Protein AF-A0A7Y4SJY7-F1 (afdb_monomer_lite)

pLDDT: mean 81.69, std 17.1, range [37.16, 98.19]

Secondary structure (DSSP, 8-state):
---PPPPPPP---HHHHHHHHHHHHHHTTS-------S------SSEEEEEETT-EEEEEEES-TT-SEEEEEETTEEEEEEEE--TTS--EEEEEEE--TTSPSEEEEEEEEEEETTEEEEEEEEEEEEPP---EEEE---GGGSPPPHHHHHHHHHHHHHHHHHHH---SS----SPPPPSS-S-----TT-EEEETTEE------

Structure (mmCIF, N/CA/C/O backbone):
data_AF-A0A7Y4SJY7-F1
#
_entry.id   AF-A0A7Y4SJY7-F1
#
loop_
_atom_site.group_PDB
_atom_site.id
_atom_site.type_symbol
_atom_site.label_atom_id
_atom_site.label_alt_id
_atom_site.label_comp_id
_atom_site.label_asym_id
_atom_site.label_entity_id
_atom_site.label_seq_id
_atom_site.pdbx_PDB_ins_code
_atom_site.Cartn_x
_atom_site.Cartn_y
_atom_site.Cartn_z
_atom_site.occupancy
_atom_site.B_iso_or_equiv
_atom_site.auth_seq_id
_atom_site.auth_comp_id
_atom_site.auth_asym_id
_atom_site.auth_atom_id
_atom_site.pdbx_PDB_model_num
ATOM 1 N N . MET A 1 1 ? 14.532 -76.323 34.733 1.00 38.34 1 MET A N 1
ATOM 2 C CA . MET A 1 1 ? 15.186 -76.390 33.407 1.00 38.34 1 MET A CA 1
ATOM 3 C C . MET A 1 1 ? 14.308 -75.651 32.409 1.00 38.34 1 MET A C 1
ATOM 5 O O . MET A 1 1 ? 13.164 -76.042 32.236 1.00 38.34 1 MET A O 1
ATOM 9 N N . MET A 1 2 ? 14.803 -74.539 31.858 1.00 37.16 2 MET A N 1
ATOM 10 C CA . MET A 1 2 ? 14.097 -73.656 30.916 1.00 37.16 2 MET A CA 1
ATOM 11 C C . MET A 1 2 ? 13.904 -74.330 29.551 1.00 37.16 2 MET A C 1
ATOM 13 O O . MET A 1 2 ? 14.863 -74.850 28.985 1.00 37.16 2 MET A O 1
ATOM 17 N N . THR A 1 3 ? 12.691 -74.273 29.000 1.00 40.38 3 THR A N 1
ATOM 18 C CA . THR A 1 3 ? 12.395 -74.686 27.620 1.00 40.38 3 THR A CA 1
ATOM 19 C C . THR A 1 3 ? 12.332 -73.436 26.741 1.00 40.38 3 THR A C 1
ATOM 21 O O . THR A 1 3 ? 11.484 -72.571 26.942 1.00 40.38 3 THR A O 1
ATOM 24 N N . ALA A 1 4 ? 13.265 -73.315 25.797 1.00 44.91 4 ALA A N 1
ATOM 25 C CA . ALA A 1 4 ? 13.355 -72.192 24.868 1.00 44.91 4 ALA A CA 1
ATOM 26 C C . ALA A 1 4 ? 12.301 -72.305 23.750 1.00 44.91 4 ALA A C 1
ATOM 28 O O . ALA A 1 4 ? 12.239 -73.313 23.045 1.00 44.91 4 ALA A O 1
ATOM 29 N N . LEU A 1 5 ? 11.497 -71.254 23.563 1.00 48.44 5 LEU A N 1
ATOM 30 C CA . LEU A 1 5 ? 10.581 -71.107 22.429 1.00 48.44 5 LEU A CA 1
ATOM 31 C C . LEU A 1 5 ? 11.369 -70.676 21.181 1.00 48.44 5 LEU A C 1
ATOM 33 O O . LEU A 1 5 ? 11.979 -69.609 21.154 1.00 48.44 5 LEU A O 1
ATOM 37 N N . LYS A 1 6 ? 11.352 -71.511 20.136 1.00 48.44 6 LYS A N 1
ATOM 38 C CA . LYS A 1 6 ? 11.867 -71.172 18.800 1.00 48.44 6 LYS A CA 1
ATOM 39 C C . LYS A 1 6 ? 10.925 -70.171 18.125 1.00 48.44 6 LYS A C 1
ATOM 41 O O . LYS A 1 6 ? 9.748 -70.468 17.946 1.00 48.44 6 LYS A O 1
ATOM 46 N N . GLN A 1 7 ? 11.450 -69.025 17.696 1.00 46.91 7 GLN A N 1
ATOM 47 C CA . GLN A 1 7 ? 10.749 -68.110 16.793 1.00 46.91 7 GLN A CA 1
ATOM 48 C C . GLN A 1 7 ? 10.957 -68.555 15.338 1.00 46.91 7 GLN A C 1
ATOM 50 O O . GLN A 1 7 ? 12.087 -68.663 14.865 1.00 46.91 7 GLN A O 1
ATOM 55 N N . THR A 1 8 ? 9.866 -68.823 14.624 1.00 46.28 8 THR A N 1
ATOM 56 C CA . THR A 1 8 ? 9.861 -69.056 13.171 1.00 46.28 8 THR A CA 1
ATOM 57 C C . THR A 1 8 ? 9.783 -67.724 12.420 1.00 46.28 8 THR A C 1
ATOM 59 O O . THR A 1 8 ? 8.906 -66.918 12.731 1.00 46.28 8 THR A O 1
ATOM 62 N N . PRO A 1 9 ? 10.635 -67.474 11.409 1.00 47.69 9 PRO A N 1
ATOM 63 C CA . PRO A 1 9 ? 10.570 -66.242 10.633 1.00 47.69 9 PRO A CA 1
ATOM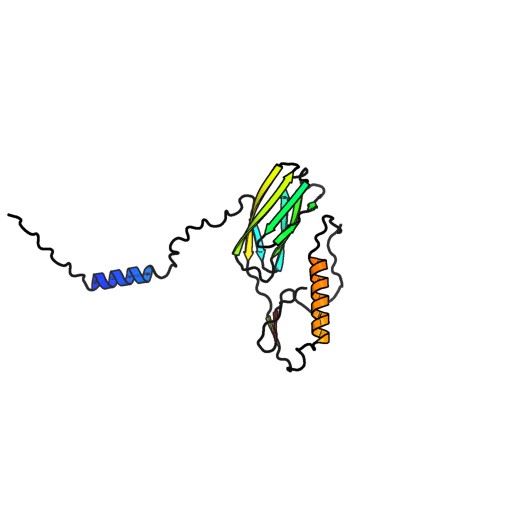 64 C C . PRO A 1 9 ? 9.382 -66.277 9.662 1.00 47.69 9 PRO A C 1
ATOM 66 O O . PRO A 1 9 ? 9.237 -67.206 8.863 1.00 47.69 9 PRO A O 1
ATOM 69 N N . VAL A 1 10 ? 8.539 -65.246 9.718 1.00 56.72 10 VAL A N 1
ATOM 70 C CA . VAL A 1 10 ? 7.403 -65.049 8.808 1.00 56.72 10 VAL A CA 1
ATOM 71 C C . VAL A 1 10 ? 7.932 -64.730 7.405 1.00 56.72 10 VAL A C 1
ATOM 73 O O . VAL A 1 10 ? 8.616 -63.727 7.199 1.00 56.72 10 VAL A O 1
ATOM 76 N N . LYS A 1 11 ? 7.636 -65.586 6.419 1.00 57.31 11 LYS A N 1
ATOM 77 C CA . LYS A 1 11 ? 7.947 -65.331 5.003 1.00 57.31 11 LYS A CA 1
ATOM 78 C C . LYS A 1 11 ? 6.831 -64.494 4.375 1.00 57.31 11 LYS A C 1
ATOM 80 O O . LYS A 1 11 ? 5.747 -65.003 4.125 1.00 57.31 11 LYS A O 1
ATOM 85 N N . ILE A 1 12 ? 7.132 -63.227 4.104 1.00 59.38 12 ILE A N 1
ATOM 86 C CA . ILE A 1 12 ? 6.241 -62.271 3.428 1.00 59.38 12 ILE A CA 1
ATOM 87 C C . ILE A 1 12 ? 6.099 -62.657 1.944 1.00 59.38 12 ILE A C 1
ATOM 89 O O . ILE A 1 12 ? 7.107 -62.821 1.247 1.00 59.38 12 ILE A O 1
ATOM 93 N N . SER A 1 13 ? 4.861 -62.800 1.462 1.00 74.00 13 SER A N 1
ATOM 94 C CA . SER A 1 13 ? 4.536 -63.194 0.083 1.00 74.00 13 SER A CA 1
ATOM 95 C C . SER A 1 13 ? 4.863 -62.088 -0.933 1.00 74.00 13 SER A C 1
ATOM 97 O O . SER A 1 13 ? 4.931 -60.905 -0.601 1.00 74.00 13 SER A O 1
ATOM 99 N N . ARG A 1 14 ? 5.037 -62.443 -2.216 1.00 63.12 14 ARG A N 1
ATOM 100 C CA . ARG A 1 14 ? 5.168 -61.449 -3.305 1.00 63.12 14 ARG A CA 1
ATOM 101 C C . ARG A 1 14 ? 3.927 -60.555 -3.424 1.00 63.12 14 ARG A C 1
ATOM 103 O O . ARG A 1 14 ? 4.076 -59.384 -3.758 1.00 63.12 14 ARG A O 1
ATOM 110 N N . LEU A 1 15 ? 2.743 -61.089 -3.112 1.00 65.94 15 LEU A N 1
ATOM 111 C CA . LEU A 1 15 ? 1.492 -60.323 -3.063 1.00 65.94 15 LEU A CA 1
ATOM 112 C C . LEU A 1 15 ? 1.507 -59.303 -1.917 1.00 65.94 15 LEU A C 1
ATOM 114 O O . LEU A 1 15 ? 1.170 -58.146 -2.144 1.00 65.94 15 LEU A O 1
ATOM 118 N N . ASP A 1 16 ? 2.014 -59.684 -0.743 1.00 62.41 16 ASP A N 1
ATOM 119 C CA . ASP A 1 16 ? 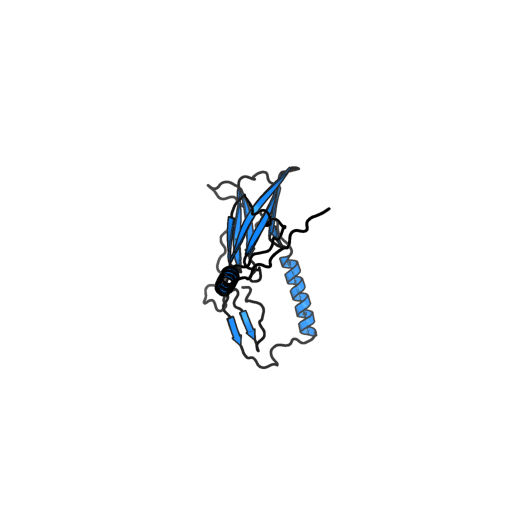2.165 -58.770 0.398 1.00 62.41 16 ASP A CA 1
ATOM 120 C C . ASP A 1 16 ? 3.163 -57.649 0.084 1.00 62.41 16 ASP A C 1
ATOM 122 O O . ASP A 1 16 ? 2.928 -56.489 0.408 1.00 62.41 16 ASP A O 1
ATOM 126 N N . ARG A 1 17 ? 4.259 -57.964 -0.623 1.00 61.62 17 ARG A N 1
ATOM 127 C CA . ARG A 1 17 ? 5.226 -56.951 -1.081 1.00 61.62 17 ARG A CA 1
ATOM 128 C C . ARG A 1 17 ? 4.612 -55.982 -2.091 1.00 61.62 17 ARG A C 1
ATOM 130 O O . ARG A 1 17 ? 4.874 -54.784 -1.997 1.00 61.62 17 ARG A O 1
ATOM 137 N N . MET A 1 18 ? 3.796 -56.462 -3.033 1.00 62.81 18 MET A N 1
ATOM 138 C CA . MET A 1 18 ? 3.076 -55.583 -3.963 1.00 62.81 18 MET A CA 1
ATOM 139 C C . MET A 1 18 ? 2.054 -54.701 -3.241 1.00 62.81 18 MET A C 1
ATOM 141 O O . MET A 1 18 ? 1.993 -53.509 -3.531 1.00 62.81 18 MET A O 1
ATOM 145 N N . LEU A 1 19 ? 1.311 -55.247 -2.275 1.00 60.97 19 LEU A N 1
ATOM 146 C CA . LEU A 1 19 ? 0.321 -54.489 -1.510 1.00 60.97 19 LEU A CA 1
ATOM 147 C C . LEU A 1 19 ? 0.984 -53.390 -0.663 1.00 60.97 19 LEU A C 1
ATOM 149 O O . LEU A 1 19 ? 0.540 -52.247 -0.684 1.00 60.97 19 LEU A O 1
ATOM 153 N N . ILE A 1 20 ? 2.097 -53.703 0.009 1.00 62.50 20 ILE A N 1
ATOM 154 C CA . ILE A 1 20 ? 2.872 -52.726 0.791 1.00 62.50 20 ILE A CA 1
ATOM 155 C C . ILE A 1 20 ? 3.426 -51.621 -0.118 1.00 62.50 20 ILE A C 1
ATOM 157 O O . ILE A 1 20 ? 3.352 -50.444 0.224 1.00 62.50 20 ILE A O 1
ATOM 161 N N . THR A 1 21 ? 3.929 -51.976 -1.304 1.00 60.00 21 THR A N 1
ATOM 162 C CA . THR A 1 21 ? 4.494 -50.993 -2.244 1.00 60.00 21 THR A CA 1
ATOM 163 C C . THR A 1 21 ? 3.402 -50.087 -2.830 1.00 60.00 21 THR A C 1
ATOM 165 O O . THR A 1 21 ? 3.621 -48.888 -2.983 1.00 60.00 21 THR A O 1
ATOM 168 N N . ALA A 1 22 ? 2.204 -50.623 -3.089 1.00 56.91 22 ALA A N 1
ATOM 169 C CA . ALA A 1 22 ? 1.050 -49.842 -3.531 1.00 56.91 22 ALA A CA 1
ATOM 170 C C . ALA A 1 22 ? 0.547 -48.874 -2.444 1.00 56.91 22 ALA A C 1
ATOM 172 O O . ALA A 1 22 ? 0.241 -47.729 -2.759 1.00 56.91 22 ALA A O 1
ATOM 173 N N . VAL A 1 23 ? 0.522 -49.286 -1.170 1.00 57.94 23 VAL A N 1
ATOM 174 C CA . VAL A 1 23 ? 0.126 -48.415 -0.045 1.00 57.94 23 VAL A CA 1
ATOM 175 C C . VAL A 1 23 ? 1.136 -47.282 0.172 1.00 57.94 23 VAL A C 1
ATOM 177 O O . VAL A 1 23 ? 0.734 -46.135 0.358 1.00 57.94 23 VAL A O 1
ATOM 180 N N . VAL A 1 24 ? 2.440 -47.565 0.072 1.00 58.03 24 VAL A N 1
ATOM 181 C CA . VAL A 1 24 ? 3.488 -46.536 0.201 1.00 58.03 24 VAL A CA 1
ATOM 182 C C . VAL A 1 24 ? 3.411 -45.518 -0.944 1.00 58.03 24 VAL A C 1
ATOM 184 O O . VAL A 1 24 ? 3.453 -44.318 -0.680 1.00 58.03 24 VAL A O 1
ATOM 187 N N . LEU A 1 25 ? 3.198 -45.964 -2.189 1.00 53.31 25 LEU A N 1
ATOM 188 C CA . LEU A 1 25 ? 3.044 -45.069 -3.347 1.00 53.31 25 LEU A CA 1
ATOM 189 C C . LEU A 1 25 ? 1.731 -44.266 -3.334 1.00 53.31 25 LEU A C 1
ATOM 191 O O . LEU A 1 25 ? 1.712 -43.139 -3.823 1.00 53.31 25 LEU A O 1
ATOM 195 N N . LEU A 1 26 ? 0.645 -44.793 -2.754 1.00 46.59 26 LEU A N 1
ATOM 196 C CA . LEU A 1 26 ? -0.605 -44.033 -2.601 1.00 46.59 26 LEU A CA 1
ATOM 197 C C . LEU A 1 26 ? -0.507 -42.970 -1.494 1.00 46.59 26 LEU A C 1
ATOM 199 O O . LEU A 1 26 ? -1.140 -41.922 -1.590 1.00 46.59 26 LEU A O 1
ATOM 203 N N . SER A 1 27 ? 0.306 -43.214 -0.460 1.00 44.66 27 SER A N 1
ATOM 204 C CA . SER A 1 27 ? 0.542 -42.258 0.633 1.00 44.66 27 SER A CA 1
ATOM 205 C C . SER A 1 27 ? 1.558 -41.155 0.302 1.00 44.66 27 SER A C 1
ATOM 207 O O . SER A 1 27 ? 1.605 -40.150 1.004 1.00 44.66 27 SER A O 1
ATOM 209 N N . SER A 1 28 ? 2.342 -41.292 -0.776 1.00 45.00 28 SER A N 1
ATOM 210 C CA . SER A 1 28 ? 3.398 -40.333 -1.144 1.00 45.00 28 SER A CA 1
ATOM 211 C C . SER A 1 28 ? 2.927 -39.163 -2.018 1.00 45.00 28 SER A C 1
ATOM 213 O O . SER A 1 28 ? 3.759 -38.411 -2.520 1.00 45.00 28 SER A O 1
ATOM 215 N N . VAL A 1 29 ? 1.615 -39.013 -2.236 1.00 52.66 29 VAL A N 1
ATOM 216 C CA . VAL A 1 29 ? 1.028 -37.910 -3.030 1.00 52.66 29 VAL A CA 1
ATOM 217 C C . VAL A 1 29 ? 0.490 -36.775 -2.149 1.00 52.66 29 VAL A C 1
ATOM 219 O O . VAL A 1 29 ? 0.032 -35.757 -2.659 1.00 52.66 29 VAL A O 1
ATOM 222 N N . PHE A 1 30 ? 0.592 -36.907 -0.825 1.00 45.81 30 PHE A N 1
ATOM 223 C CA . PHE A 1 30 ? 0.327 -35.820 0.109 1.00 45.81 30 PHE A CA 1
ATOM 224 C C . PHE A 1 30 ? 1.622 -35.469 0.841 1.00 45.81 30 PHE A C 1
ATOM 226 O O . PHE A 1 30 ? 2.243 -36.367 1.414 1.00 45.81 30 PHE A O 1
ATOM 233 N N . PRO A 1 31 ? 2.054 -34.197 0.859 1.00 47.69 31 PRO A N 1
ATOM 234 C CA . PRO A 1 31 ? 3.054 -33.777 1.820 1.00 47.69 31 PRO A CA 1
ATOM 235 C C . PRO A 1 31 ? 2.441 -33.962 3.210 1.00 47.69 31 PRO A C 1
ATOM 237 O O . PRO A 1 31 ? 1.583 -33.196 3.640 1.00 47.69 31 PRO A O 1
ATOM 240 N N . VAL A 1 32 ? 2.844 -35.024 3.902 1.00 46.31 32 VAL A N 1
ATOM 241 C CA . VAL A 1 32 ? 2.656 -35.112 5.346 1.00 46.31 32 VAL A CA 1
ATOM 242 C C . VAL A 1 32 ? 3.641 -34.109 5.926 1.00 46.31 32 VAL A C 1
ATOM 244 O O . VAL A 1 32 ? 4.828 -34.400 6.064 1.00 46.31 32 VAL A O 1
ATOM 247 N N . GLU A 1 33 ? 3.166 -32.894 6.193 1.00 49.91 33 GLU A N 1
ATOM 248 C CA . GLU A 1 33 ? 3.895 -31.953 7.031 1.00 49.91 33 GLU A CA 1
ATOM 249 C C . GLU A 1 33 ? 4.065 -32.605 8.406 1.00 49.91 33 GLU A C 1
ATOM 251 O O . GLU A 1 33 ? 3.136 -32.712 9.206 1.00 49.91 33 GLU A O 1
ATOM 256 N N . LEU A 1 34 ? 5.269 -33.117 8.649 1.00 46.06 34 LEU A N 1
ATOM 257 C CA . LEU A 1 34 ? 5.707 -33.605 9.946 1.00 46.06 34 LEU A CA 1
ATOM 258 C C . LEU A 1 34 ? 5.756 -32.403 10.896 1.00 46.06 34 LEU A C 1
ATOM 260 O O . LEU A 1 34 ? 6.749 -31.688 10.942 1.00 46.06 34 LEU A O 1
ATOM 264 N N . PHE A 1 35 ? 4.640 -32.166 11.587 1.00 42.50 35 PHE A N 1
ATOM 265 C CA . PHE A 1 35 ? 4.467 -31.317 12.769 1.00 42.50 35 PHE A CA 1
ATOM 266 C C . PHE A 1 35 ? 5.443 -30.137 12.888 1.00 42.50 35 PHE A C 1
ATOM 268 O O . PHE A 1 35 ? 6.422 -30.183 13.635 1.00 42.50 35 PHE A O 1
ATOM 275 N N . SER A 1 36 ? 5.110 -29.020 12.244 1.00 48.47 36 SER A N 1
ATOM 276 C CA . SER A 1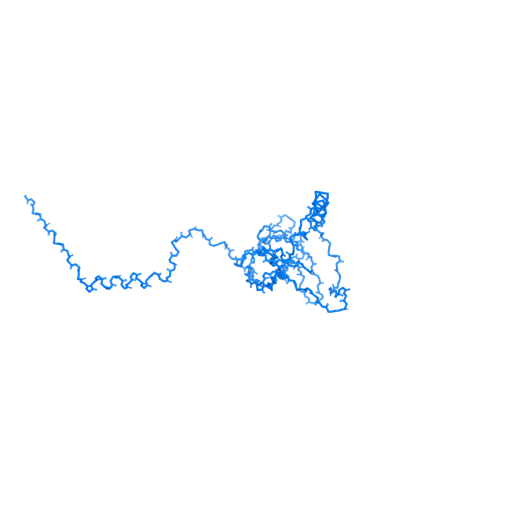 36 ? 5.551 -27.723 12.755 1.00 48.47 36 SER A CA 1
ATOM 277 C C . SER A 1 36 ? 4.735 -27.417 14.013 1.00 48.47 36 SER A C 1
ATOM 279 O O . SER A 1 36 ? 3.595 -26.980 13.930 1.00 48.47 36 SER A O 1
ATOM 281 N N . ASN A 1 37 ? 5.305 -27.662 15.196 1.00 49.16 37 ASN A N 1
ATOM 282 C CA . ASN A 1 37 ? 4.719 -27.301 16.500 1.00 49.16 37 ASN A CA 1
ATOM 283 C C . ASN A 1 37 ? 4.728 -25.782 16.770 1.00 49.16 37 ASN A C 1
ATOM 285 O O . ASN A 1 37 ? 4.667 -25.344 17.918 1.00 49.16 37 ASN A O 1
ATOM 289 N N . THR A 1 38 ? 4.804 -24.962 15.726 1.00 44.34 38 THR A N 1
ATOM 290 C CA . THR A 1 38 ? 4.478 -23.546 15.817 1.00 44.34 38 THR A CA 1
ATOM 291 C C . THR A 1 38 ? 2.985 -23.444 15.529 1.00 44.34 38 THR A C 1
ATOM 293 O O . THR A 1 38 ? 2.585 -23.739 14.402 1.00 44.34 38 THR A O 1
ATOM 296 N N . PRO A 1 39 ? 2.140 -23.074 16.511 1.00 45.81 39 PRO A N 1
ATOM 297 C CA . PRO A 1 39 ? 0.763 -22.722 16.207 1.00 45.81 39 PRO A CA 1
ATOM 298 C C . PRO A 1 39 ? 0.795 -21.701 15.065 1.00 45.81 39 PRO A C 1
ATOM 300 O O . PRO A 1 39 ? 1.605 -20.768 15.148 1.00 45.81 39 PRO A O 1
ATOM 303 N N . PRO A 1 40 ? -0.015 -21.852 14.000 1.00 52.75 40 PRO A N 1
ATOM 304 C CA . PRO A 1 40 ? -0.169 -20.767 13.043 1.00 52.75 40 PRO A CA 1
ATOM 305 C C . PRO A 1 40 ? -0.469 -19.497 13.840 1.00 52.75 40 PRO A C 1
ATOM 307 O O . PRO A 1 40 ? -1.204 -19.564 14.833 1.00 52.75 40 PRO A O 1
ATOM 310 N N . ALA A 1 41 ? 0.161 -18.377 13.463 1.00 53.00 41 ALA A N 1
ATOM 311 C CA . ALA A 1 41 ? -0.076 -17.098 14.125 1.00 53.00 41 ALA A CA 1
ATOM 312 C C . ALA A 1 41 ? -1.591 -16.925 14.310 1.00 53.00 41 ALA A C 1
ATOM 314 O O . ALA A 1 41 ? -2.328 -17.266 13.375 1.00 53.00 41 ALA A O 1
ATOM 315 N N . PRO A 1 42 ? -2.066 -16.516 15.502 1.00 52.47 42 PRO A N 1
ATOM 316 C CA . PRO A 1 42 ? -3.492 -16.429 15.770 1.00 52.47 42 PRO A CA 1
ATOM 317 C C . PRO A 1 42 ? -4.146 -15.619 14.652 1.00 52.47 42 PRO A C 1
ATOM 319 O O . PRO A 1 42 ? -3.887 -14.431 14.489 1.00 52.47 42 PRO A O 1
ATOM 322 N N . MET A 1 43 ? -4.937 -16.304 13.828 1.00 58.88 43 MET A N 1
ATOM 323 C CA . MET A 1 43 ? -5.682 -15.670 12.753 1.00 58.88 43 MET A CA 1
ATOM 324 C C . MET A 1 43 ? -6.672 -14.710 13.406 1.00 58.88 43 MET A C 1
ATOM 326 O O . MET A 1 43 ? -7.425 -15.110 14.292 1.00 58.88 43 MET A O 1
ATOM 330 N N . GLY A 1 44 ? -6.646 -13.446 12.994 1.00 61.91 44 GLY A N 1
ATOM 331 C CA . GLY A 1 44 ? -7.417 -12.384 13.621 1.00 61.91 44 GLY A CA 1
ATOM 332 C C . GLY A 1 44 ? -8.913 -12.683 13.689 1.00 61.91 44 GLY A C 1
ATOM 333 O O . GLY A 1 44 ? -9.513 -13.149 12.720 1.00 61.91 44 GLY A O 1
ATOM 334 N N . PHE A 1 45 ? -9.526 -12.430 14.842 1.00 73.50 45 PHE A N 1
ATOM 335 C CA . PHE A 1 45 ? -10.934 -12.754 15.095 1.00 73.50 45 PHE A CA 1
ATOM 336 C C . PHE A 1 45 ? -11.877 -11.572 14.829 1.00 73.50 45 PHE A C 1
ATOM 338 O O . PHE A 1 45 ? -13.089 -11.766 14.747 1.00 73.50 45 PHE A O 1
ATOM 345 N N . ASP A 1 46 ? -11.340 -10.360 14.656 1.00 87.38 46 ASP A N 1
ATOM 346 C CA . ASP A 1 46 ? -12.128 -9.127 14.528 1.00 87.38 46 ASP A CA 1
ATOM 347 C C . ASP A 1 46 ? -12.595 -8.848 13.092 1.00 87.38 46 ASP A C 1
ATOM 349 O O . ASP A 1 46 ? -13.438 -7.979 12.853 1.00 87.38 46 ASP A O 1
ATOM 353 N N . GLY A 1 47 ? -12.067 -9.587 12.114 1.00 87.31 47 GLY A N 1
ATOM 354 C CA . GLY A 1 47 ? -12.526 -9.524 10.733 1.00 87.31 47 GLY A CA 1
ATOM 355 C C . GLY A 1 47 ? -11.526 -10.066 9.722 1.00 87.31 47 GLY A C 1
ATOM 356 O O . GLY A 1 47 ? -10.410 -10.473 10.052 1.00 87.31 47 GLY A O 1
ATOM 357 N N . GLN A 1 48 ? -11.943 -10.046 8.460 1.00 94.00 48 GLN A N 1
ATOM 358 C CA . GLN A 1 48 ? -11.141 -10.498 7.335 1.00 94.00 48 GLN A CA 1
ATOM 359 C C . GLN A 1 48 ? -11.191 -9.481 6.198 1.00 94.00 48 GLN A C 1
ATOM 361 O O . GLN A 1 48 ? -12.251 -8.964 5.849 1.00 94.00 48 GLN A O 1
ATOM 366 N N . TYR A 1 49 ? -10.032 -9.250 5.599 1.00 96.00 49 TYR A N 1
ATOM 367 C CA . TYR A 1 49 ? -9.845 -8.487 4.381 1.00 96.00 49 TYR A CA 1
ATOM 368 C C . TYR A 1 49 ? -9.110 -9.346 3.356 1.00 96.00 49 TYR A C 1
ATOM 370 O O . TYR A 1 49 ? -8.366 -10.267 3.696 1.00 96.00 49 TYR A O 1
ATOM 378 N N . SER A 1 50 ? -9.300 -9.032 2.083 1.00 96.69 50 SER A N 1
ATOM 379 C CA . SER A 1 50 ? -8.568 -9.665 0.993 1.00 96.69 50 SER A CA 1
ATOM 380 C C . SER A 1 50 ? -8.238 -8.629 -0.059 1.00 96.69 50 SER A C 1
ATOM 382 O O . SER A 1 50 ? -9.104 -7.839 -0.435 1.00 96.69 50 SER A O 1
ATOM 384 N N . GLY A 1 51 ? -7.016 -8.669 -0.565 1.00 96.81 51 GLY A N 1
ATOM 385 C CA . GLY A 1 51 ? -6.569 -7.811 -1.648 1.00 96.81 51 GLY A CA 1
ATOM 386 C C . GLY A 1 51 ? -5.477 -8.492 -2.441 1.00 96.81 51 GLY A C 1
ATOM 387 O O . GLY A 1 51 ? -4.907 -9.496 -2.016 1.00 96.81 51 GLY A O 1
ATOM 388 N N . LYS A 1 52 ? -5.190 -7.950 -3.613 1.00 97.69 52 LYS A N 1
ATOM 389 C CA . LYS A 1 52 ? -4.069 -8.408 -4.422 1.00 97.69 52 LYS A CA 1
ATOM 390 C C . LYS A 1 52 ? -2.846 -7.525 -4.217 1.00 97.69 52 LYS A C 1
ATOM 392 O O . LYS A 1 52 ? -2.976 -6.363 -3.835 1.00 97.69 52 LYS A O 1
ATOM 397 N N . GLN A 1 53 ? -1.675 -8.067 -4.531 1.00 97.69 53 GLN A N 1
ATOM 398 C CA . GLN A 1 53 ? -0.438 -7.299 -4.684 1.00 97.69 53 GLN A CA 1
ATOM 399 C C . GLN A 1 53 ? -0.679 -5.995 -5.463 1.00 97.69 53 GLN A C 1
ATOM 401 O O . GLN A 1 53 ? -1.302 -6.004 -6.527 1.00 97.69 53 GLN A O 1
ATOM 406 N N . GLY A 1 54 ? -0.197 -4.873 -4.928 1.00 95.81 54 GLY A N 1
ATOM 407 C CA . GLY A 1 54 ? -0.348 -3.547 -5.525 1.00 95.81 54 GLY A CA 1
ATOM 408 C C . GLY A 1 54 ? -1.659 -2.813 -5.212 1.00 95.81 54 GLY A C 1
ATOM 409 O O . GLY A 1 54 ? -1.816 -1.667 -5.626 1.00 95.81 54 GLY A O 1
ATOM 410 N N . GLN A 1 55 ? -2.610 -3.433 -4.505 1.00 97.00 55 GLN A N 1
ATOM 411 C CA . GLN A 1 55 ? -3.856 -2.774 -4.099 1.00 97.00 55 GLN A CA 1
ATOM 412 C C . GLN A 1 55 ? -3.737 -2.072 -2.743 1.00 97.00 55 GLN A C 1
ATOM 414 O O . GLN A 1 55 ? -2.891 -2.401 -1.914 1.00 97.00 55 GLN A O 1
ATOM 419 N N . VAL A 1 56 ? -4.653 -1.135 -2.494 1.00 96.88 56 VAL A N 1
ATOM 420 C CA . VAL A 1 56 ? -4.858 -0.516 -1.181 1.00 96.88 56 VAL A CA 1
ATOM 421 C C . VAL A 1 56 ? -6.184 -1.002 -0.607 1.00 96.88 56 VAL A C 1
ATOM 423 O O . VAL A 1 56 ? -7.220 -0.938 -1.267 1.00 96.88 56 VAL A O 1
ATOM 426 N N . LEU A 1 57 ? -6.147 -1.478 0.633 1.00 97.12 57 LEU A N 1
ATOM 427 C CA . LEU A 1 57 ? -7.307 -1.888 1.409 1.00 97.12 57 LEU A CA 1
ATOM 428 C C . LEU A 1 57 ? -7.707 -0.785 2.386 1.00 97.12 57 LEU A C 1
ATOM 430 O O . LEU A 1 57 ? -6.863 -0.187 3.053 1.00 97.12 57 LEU A O 1
ATOM 434 N N . LEU A 1 58 ? -9.012 -0.550 2.497 1.00 93.94 58 LEU A N 1
ATOM 435 C CA . LEU A 1 5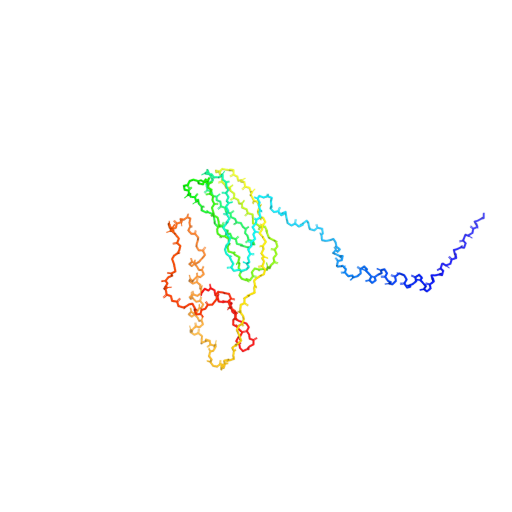8 ? -9.583 0.371 3.471 1.00 93.94 58 LEU A CA 1
ATOM 436 C C . LEU A 1 58 ? -10.017 -0.416 4.710 1.00 93.94 58 LEU A C 1
ATOM 438 O O . LEU A 1 58 ? -10.985 -1.174 4.667 1.00 93.94 58 LEU A O 1
ATOM 442 N N . ILE A 1 59 ? -9.289 -0.239 5.809 1.00 94.44 59 ILE A N 1
ATOM 443 C CA . ILE A 1 59 ? -9.526 -0.943 7.070 1.00 94.44 59 ILE A CA 1
ATOM 444 C C . ILE A 1 59 ? -10.348 -0.044 7.987 1.00 94.44 59 ILE A C 1
ATOM 446 O O . ILE A 1 59 ? -9.914 1.063 8.300 1.00 94.44 59 ILE A O 1
ATOM 450 N N . LYS A 1 60 ? -11.514 -0.515 8.444 1.00 91.12 60 LYS A N 1
ATOM 451 C CA . LYS A 1 60 ? -12.391 0.241 9.352 1.00 91.12 60 LYS A CA 1
ATOM 452 C C . LYS A 1 60 ? -12.380 -0.367 10.752 1.00 91.12 60 LYS A C 1
ATOM 454 O O . LYS A 1 60 ? -12.762 -1.520 10.933 1.00 91.12 60 LYS A O 1
ATOM 459 N N . VAL A 1 61 ? -12.022 0.443 11.744 1.00 90.88 61 VAL A N 1
ATOM 460 C CA . VAL A 1 61 ? -12.170 0.134 13.173 1.00 90.88 61 VAL A CA 1
ATOM 461 C C . VAL A 1 61 ? -13.390 0.893 13.696 1.00 90.88 61 VAL A C 1
ATOM 463 O O . VAL A 1 61 ? -13.417 2.126 13.682 1.00 90.88 61 VAL A O 1
ATOM 466 N N . LYS A 1 62 ? -14.437 0.156 14.083 1.00 84.62 62 LYS A N 1
ATOM 467 C CA . LYS A 1 62 ? -15.732 0.711 14.517 1.00 84.62 62 LYS A CA 1
ATOM 468 C C . LYS A 1 62 ? -15.725 1.028 16.014 1.00 84.62 62 LYS A C 1
ATOM 470 O O . LYS A 1 62 ? -15.190 0.239 16.779 1.00 84.62 62 LYS A O 1
ATOM 475 N N . GLY A 1 63 ? -16.434 2.087 16.418 1.00 70.75 63 GLY A N 1
ATOM 476 C CA . GLY A 1 63 ? -16.884 2.248 17.808 1.00 70.75 63 GLY A CA 1
ATOM 477 C C . GLY A 1 63 ? -15.810 2.671 18.811 1.00 70.75 63 GLY A C 1
ATOM 478 O O . GLY A 1 63 ? -15.834 2.214 19.943 1.00 70.75 63 GLY A O 1
ATOM 479 N N . GLU A 1 64 ? -14.893 3.551 18.406 1.00 74.06 64 GLU A N 1
ATOM 480 C CA . GLU A 1 64 ? -13.743 3.975 19.220 1.00 74.06 64 GLU A CA 1
ATOM 481 C C . GLU A 1 64 ? -13.615 5.513 19.235 1.00 74.06 64 GLU A C 1
ATOM 483 O O . GLU A 1 64 ? -12.548 6.078 19.013 1.00 74.06 64 GLU A O 1
ATOM 488 N N . GLU A 1 65 ? -14.726 6.230 19.432 1.00 73.62 65 GLU A N 1
ATOM 489 C CA . GLU A 1 65 ? -14.787 7.706 19.353 1.00 73.62 65 GLU A CA 1
ATOM 490 C C . GLU A 1 65 ? -13.845 8.413 20.338 1.00 73.62 65 GLU A C 1
ATOM 492 O O . GLU A 1 65 ? -13.327 9.501 20.070 1.00 73.62 65 GLU A O 1
ATOM 497 N N . GLN A 1 66 ? -13.598 7.766 21.475 1.00 79.31 66 GLN A N 1
ATOM 498 C CA . GLN A 1 66 ? -12.728 8.263 22.532 1.00 79.31 66 GLN A CA 1
ATOM 499 C C . GLN A 1 66 ? -11.262 7.842 22.353 1.00 79.31 66 GLN A C 1
ATOM 501 O O . GLN A 1 66 ? -10.421 8.258 23.148 1.00 79.31 66 GLN A O 1
ATOM 506 N N . ALA A 1 67 ? -10.929 7.051 21.326 1.00 85.12 67 ALA A N 1
ATOM 507 C CA . ALA A 1 67 ? -9.554 6.621 21.109 1.00 85.12 67 ALA A CA 1
ATOM 508 C C . ALA A 1 67 ? -8.648 7.819 20.803 1.00 85.12 67 ALA A C 1
ATOM 510 O O . ALA A 1 67 ? -8.937 8.642 19.927 1.00 85.12 67 ALA A O 1
ATOM 511 N N . THR A 1 68 ? -7.545 7.918 21.535 1.00 87.31 68 THR A N 1
ATOM 512 C CA . THR A 1 68 ? -6.524 8.956 21.371 1.00 87.31 68 THR A CA 1
ATOM 513 C C . THR A 1 68 ? -5.524 8.591 20.279 1.00 87.31 68 THR A C 1
ATOM 515 O O . THR A 1 68 ? -4.954 9.477 19.646 1.00 87.31 68 THR A O 1
ATOM 518 N N . GLU A 1 69 ? -5.325 7.296 20.031 1.00 90.19 69 GLU A N 1
ATOM 519 C CA . GLU A 1 69 ? -4.422 6.778 19.009 1.00 90.19 69 GLU A CA 1
ATOM 520 C C . GLU A 1 69 ? -4.918 5.417 18.508 1.00 90.19 69 GLU A C 1
ATOM 522 O O . GLU A 1 69 ? -5.286 4.553 19.302 1.00 90.19 69 GLU A O 1
ATOM 527 N N . VAL A 1 70 ? -4.898 5.220 17.188 1.00 93.56 70 VAL A N 1
ATOM 528 C CA . VAL A 1 70 ? -5.133 3.919 16.554 1.00 93.56 70 VAL A CA 1
ATOM 529 C C . VAL A 1 70 ? -3.995 3.651 15.574 1.00 93.56 70 VAL A C 1
ATOM 531 O O . VAL A 1 70 ? -3.695 4.487 14.716 1.00 93.56 70 VAL A O 1
ATOM 534 N N . LYS A 1 71 ? -3.325 2.506 15.716 1.00 94.69 71 LYS A N 1
ATOM 535 C CA . LYS A 1 71 ? -2.166 2.124 14.897 1.00 94.69 71 LYS A CA 1
ATOM 536 C C . LYS A 1 71 ? -2.222 0.649 14.541 1.00 94.69 71 LYS A C 1
ATOM 538 O O . LYS A 1 71 ? -2.398 -0.191 15.413 1.00 94.69 71 LYS A O 1
ATOM 543 N N . GLY A 1 72 ? -2.021 0.340 13.267 1.00 95.75 72 GLY A N 1
ATOM 544 C CA . GLY A 1 72 ? -1.865 -1.026 12.780 1.00 95.75 72 GLY A CA 1
ATOM 545 C C . GLY A 1 72 ? -0.403 -1.411 12.596 1.00 95.75 72 GLY A C 1
ATOM 546 O O . GLY A 1 72 ? 0.441 -0.560 12.313 1.00 95.75 72 GLY A O 1
ATOM 547 N N . ARG A 1 73 ? -0.108 -2.703 12.684 1.00 97.62 73 ARG A N 1
ATOM 548 C CA . ARG A 1 73 ? 1.123 -3.316 12.189 1.00 97.62 73 ARG A CA 1
ATOM 549 C C . ARG A 1 73 ? 0.756 -4.413 11.207 1.00 97.62 73 ARG A C 1
ATOM 551 O O . ARG A 1 73 ? -0.021 -5.304 11.537 1.00 97.62 73 ARG A O 1
ATOM 558 N N . PHE A 1 74 ? 1.316 -4.324 10.009 1.00 97.31 74 PHE A N 1
ATOM 559 C CA . PHE A 1 74 ? 1.126 -5.302 8.951 1.00 97.31 74 PHE A CA 1
ATOM 560 C C . PHE A 1 74 ? 2.476 -5.630 8.328 1.00 97.31 74 PHE A C 1
ATOM 562 O O . PHE A 1 74 ? 3.137 -4.743 7.775 1.00 97.31 74 PHE A O 1
ATOM 569 N N . LEU A 1 75 ? 2.897 -6.892 8.428 1.00 95.62 75 LEU A N 1
ATOM 570 C CA . LEU A 1 75 ? 4.279 -7.289 8.146 1.00 95.62 75 LEU A CA 1
ATOM 571 C C . LEU A 1 75 ? 5.256 -6.399 8.947 1.00 95.62 75 LEU A C 1
ATOM 573 O O . LEU A 1 75 ? 5.111 -6.247 10.158 1.00 95.62 75 LEU A O 1
ATOM 577 N N . SER A 1 76 ? 6.227 -5.770 8.286 1.00 93.25 76 SER A N 1
ATOM 578 C CA . SER A 1 76 ? 7.185 -4.837 8.894 1.00 93.25 76 SER A CA 1
ATOM 579 C C . SER A 1 76 ? 6.699 -3.380 8.952 1.00 93.25 76 SER A C 1
ATOM 581 O O . SER A 1 76 ? 7.441 -2.504 9.396 1.00 93.25 76 SER A O 1
ATOM 583 N N . ARG A 1 77 ? 5.473 -3.086 8.498 1.00 93.81 77 ARG A N 1
ATOM 584 C CA . ARG A 1 77 ? 4.975 -1.715 8.302 1.00 93.81 77 ARG A CA 1
ATOM 585 C C . ARG A 1 77 ? 4.031 -1.287 9.417 1.00 93.81 77 ARG A C 1
ATOM 587 O O . ARG A 1 77 ? 3.220 -2.073 9.900 1.00 93.81 77 ARG A O 1
ATOM 594 N N . THR A 1 78 ? 4.109 -0.008 9.785 1.00 94.50 78 THR A N 1
ATOM 595 C CA . THR A 1 78 ? 3.135 0.640 10.674 1.00 94.50 78 THR A CA 1
ATOM 596 C C . THR A 1 78 ? 2.091 1.360 9.833 1.00 94.50 78 THR A C 1
ATOM 598 O O . THR A 1 78 ? 2.441 2.162 8.970 1.00 94.50 78 THR A O 1
ATOM 601 N N . ILE A 1 79 ? 0.819 1.079 10.093 1.00 94.25 79 ILE A N 1
ATOM 602 C CA . ILE A 1 79 ? -0.320 1.648 9.378 1.00 94.25 79 ILE A CA 1
ATOM 603 C C . ILE A 1 79 ? -0.974 2.703 10.277 1.00 94.25 79 ILE A C 1
ATOM 605 O O . ILE A 1 79 ? -1.498 2.349 11.338 1.00 94.25 79 ILE A O 1
ATOM 609 N N . PRO A 1 80 ? -0.943 3.992 9.906 1.00 92.56 80 PRO A N 1
ATOM 610 C CA . PRO A 1 80 ? -1.668 5.016 10.638 1.00 92.56 80 PRO A CA 1
ATOM 611 C C . PRO A 1 80 ? -3.170 4.861 10.398 1.00 92.56 80 PRO A C 1
ATOM 613 O O . PRO A 1 80 ? -3.612 4.510 9.302 1.00 92.56 80 PRO A O 1
ATOM 616 N N . PHE A 1 81 ? -3.954 5.171 11.422 1.00 92.56 81 PHE A N 1
ATOM 617 C CA . PHE A 1 81 ? -5.394 5.305 11.296 1.00 92.56 81 PHE A CA 1
ATOM 618 C C . PHE A 1 81 ? -5.796 6.741 11.612 1.00 92.56 81 PHE A C 1
ATOM 620 O O . PHE A 1 81 ? -5.295 7.348 12.559 1.00 92.56 81 PHE A O 1
ATOM 627 N N . PHE A 1 82 ? -6.722 7.279 10.830 1.00 89.25 82 PHE A N 1
ATOM 628 C CA . PHE A 1 82 ? -7.296 8.603 11.038 1.00 89.25 82 PHE A CA 1
ATOM 629 C C . PHE A 1 82 ? -8.790 8.485 11.317 1.00 89.25 82 PHE A C 1
ATOM 631 O O . PHE A 1 82 ? -9.453 7.541 10.885 1.00 89.25 82 PHE A O 1
ATOM 638 N N . ARG A 1 83 ? -9.330 9.451 12.058 1.00 88.00 83 ARG A N 1
ATOM 639 C CA . ARG A 1 83 ? -10.769 9.529 12.311 1.00 88.00 83 ARG A CA 1
ATOM 640 C C . ARG A 1 83 ? -11.495 9.816 11.006 1.00 88.00 83 ARG A C 1
ATOM 642 O O . ARG A 1 83 ? -11.136 10.751 10.293 1.00 88.00 83 ARG A O 1
ATOM 649 N N . GLU A 1 84 ? -12.533 9.042 10.728 1.00 82.44 84 GLU A N 1
ATOM 650 C CA . GLU A 1 84 ? -13.445 9.321 9.627 1.00 82.44 84 GLU A CA 1
ATOM 651 C C . GLU A 1 84 ? -14.817 9.675 10.189 1.00 82.44 84 GLU A C 1
ATOM 653 O O . GLU A 1 84 ? -15.397 8.935 10.987 1.00 82.44 84 GLU A O 1
ATOM 658 N N . PHE A 1 85 ? -15.343 10.803 9.720 1.00 77.81 85 PHE A N 1
ATOM 659 C CA . PHE A 1 85 ? -16.709 11.221 9.974 1.00 77.81 85 PHE A CA 1
ATOM 660 C C . PHE A 1 85 ? -17.467 11.259 8.651 1.00 77.81 85 PHE A C 1
ATOM 662 O O . PHE A 1 85 ? -17.185 12.093 7.790 1.00 77.81 85 PHE A O 1
ATOM 669 N N . ARG A 1 86 ? -18.432 10.352 8.495 1.00 75.81 86 ARG A N 1
ATOM 670 C CA . ARG A 1 86 ? -19.378 10.352 7.378 1.00 75.81 86 ARG A CA 1
ATOM 671 C C . ARG A 1 86 ? -20.792 10.516 7.925 1.00 75.81 86 ARG A C 1
ATOM 673 O O . ARG A 1 86 ? -21.181 9.734 8.793 1.00 75.81 86 ARG A O 1
ATOM 680 N N . PRO A 1 87 ? -21.569 11.502 7.444 1.00 78.25 87 PRO A N 1
ATOM 681 C CA . PRO A 1 87 ? -22.960 11.652 7.853 1.00 78.25 87 PRO A CA 1
ATOM 682 C C . PRO A 1 87 ? -23.748 10.355 7.627 1.00 78.25 87 PRO A C 1
ATOM 684 O O . PRO A 1 87 ? -23.722 9.798 6.533 1.00 78.25 87 PRO A O 1
ATOM 687 N N . GLY A 1 88 ? -24.445 9.873 8.659 1.00 78.50 88 GLY A N 1
ATOM 688 C CA . GLY A 1 88 ? -25.257 8.651 8.592 1.00 78.50 88 GLY A CA 1
ATOM 689 C C . GLY A 1 88 ? -24.494 7.336 8.797 1.00 78.50 88 GLY A C 1
ATOM 690 O O . GLY A 1 88 ? -25.125 6.282 8.837 1.00 78.50 88 GLY A O 1
ATOM 691 N N . GLU A 1 89 ? -23.171 7.370 8.981 1.00 78.75 89 GLU A N 1
ATOM 692 C CA . GLU A 1 89 ? -22.383 6.198 9.365 1.00 78.75 89 GLU A CA 1
ATOM 693 C C . GLU A 1 89 ? -21.916 6.287 10.827 1.00 78.75 89 GLU A C 1
ATOM 695 O O . GLU A 1 89 ? -21.625 7.382 11.315 1.00 78.75 89 GLU A O 1
ATOM 700 N N . PRO A 1 90 ? -21.768 5.147 11.532 1.00 76.81 90 PRO A N 1
ATOM 701 C CA . PRO A 1 90 ? -21.113 5.129 12.832 1.00 76.81 90 PRO A CA 1
ATOM 702 C C . PRO A 1 90 ? -19.692 5.678 12.728 1.00 76.81 90 PRO A C 1
ATOM 704 O O . PRO A 1 90 ? -18.943 5.303 11.813 1.00 76.81 90 PRO A O 1
ATOM 707 N N . ALA A 1 91 ? -19.320 6.515 13.695 1.00 83.31 91 ALA A N 1
ATOM 708 C CA . ALA A 1 91 ? -17.971 7.032 13.806 1.00 83.31 91 ALA A CA 1
ATOM 709 C C . ALA A 1 91 ? -16.953 5.892 13.955 1.00 83.31 91 ALA A C 1
ATOM 711 O O . ALA A 1 91 ? -17.226 4.810 14.495 1.00 83.31 91 ALA A O 1
ATOM 712 N N . GLY A 1 92 ? -15.750 6.136 13.451 1.00 88.81 92 GLY A N 1
ATOM 713 C CA . GLY A 1 92 ? -14.683 5.155 13.501 1.00 88.81 92 GLY A CA 1
ATOM 714 C C . GLY A 1 92 ? -13.368 5.697 12.982 1.00 88.81 92 GLY A C 1
ATOM 715 O O . GLY A 1 92 ? -13.225 6.878 12.657 1.00 88.81 92 GLY A O 1
ATOM 716 N N . HIS A 1 93 ? -12.405 4.792 12.906 1.00 91.56 93 HIS A N 1
ATOM 717 C CA . HIS A 1 93 ? -11.082 5.068 12.382 1.00 91.56 93 HIS A CA 1
ATOM 718 C C . HIS A 1 93 ? -10.863 4.286 11.089 1.00 91.56 93 HIS A C 1
ATOM 720 O O . HIS A 1 93 ? -11.284 3.132 10.975 1.00 91.56 93 HIS A O 1
ATOM 726 N N . ILE A 1 94 ? -10.202 4.922 10.126 1.00 91.44 94 ILE A N 1
ATOM 727 C CA . ILE A 1 94 ? -9.838 4.330 8.843 1.00 91.44 94 ILE A CA 1
ATOM 728 C C . ILE A 1 94 ? -8.321 4.261 8.726 1.00 91.44 94 ILE A C 1
ATOM 730 O O . ILE A 1 94 ? -7.634 5.255 8.952 1.00 91.44 94 ILE A O 1
ATOM 734 N N . GLY A 1 95 ? -7.822 3.090 8.344 1.00 93.19 95 GLY A N 1
ATOM 735 C CA . GLY A 1 95 ? -6.442 2.866 7.932 1.00 93.19 95 GLY A CA 1
ATOM 736 C C . GLY A 1 95 ? -6.392 2.500 6.454 1.00 93.19 95 GLY A C 1
ATOM 737 O O . GLY A 1 95 ? -7.233 1.742 5.968 1.00 93.19 95 GLY A O 1
ATOM 738 N N . LEU A 1 96 ? -5.407 3.037 5.737 1.00 94.38 96 LEU A N 1
ATOM 739 C CA . LEU A 1 96 ? -5.134 2.675 4.347 1.00 94.38 96 LEU A CA 1
ATOM 740 C C . LEU A 1 96 ? -3.967 1.692 4.328 1.00 94.38 96 LEU A C 1
ATOM 742 O O . LEU A 1 96 ? -2.817 2.073 4.542 1.00 94.38 96 LEU A O 1
ATOM 746 N N . LEU A 1 97 ? -4.271 0.417 4.105 1.00 97.19 97 LEU A N 1
ATOM 747 C CA . LEU A 1 97 ? -3.276 -0.643 4.049 1.00 97.19 97 LEU A CA 1
ATOM 748 C C . LEU A 1 97 ? -2.879 -0.906 2.594 1.00 97.19 97 LEU A C 1
ATOM 750 O O . LEU A 1 97 ? -3.640 -1.511 1.845 1.00 97.19 97 LEU A O 1
ATOM 754 N N . GLY A 1 98 ? -1.684 -0.475 2.195 1.00 96.81 98 GLY A N 1
ATOM 755 C CA . GLY A 1 98 ? -1.105 -0.858 0.907 1.00 96.81 98 GLY A CA 1
ATOM 756 C C . GLY A 1 98 ? -0.533 -2.275 0.948 1.00 96.81 98 GLY A C 1
ATOM 757 O O . GLY A 1 98 ? 0.260 -2.590 1.832 1.00 96.81 98 GLY A O 1
ATOM 758 N N . ILE A 1 99 ? -0.897 -3.109 -0.021 1.00 97.62 99 ILE A N 1
ATOM 759 C CA . ILE A 1 99 ? -0.238 -4.388 -0.294 1.00 97.62 99 ILE A CA 1
ATOM 760 C C . ILE A 1 99 ? 0.843 -4.108 -1.336 1.00 97.62 99 ILE A C 1
ATOM 762 O O . ILE A 1 99 ? 0.532 -3.692 -2.452 1.00 97.62 99 ILE A O 1
ATOM 766 N N . ASP A 1 100 ? 2.111 -4.300 -0.979 1.00 95.69 100 ASP A N 1
ATOM 767 C CA . ASP A 1 100 ? 3.216 -4.069 -1.907 1.00 95.69 100 ASP A CA 1
ATOM 768 C C . ASP A 1 100 ? 3.148 -5.071 -3.067 1.00 95.69 100 ASP A C 1
ATOM 770 O O . ASP A 1 100 ? 2.651 -6.191 -2.928 1.00 95.69 100 ASP A O 1
ATOM 774 N N . MET A 1 101 ? 3.656 -4.684 -4.235 1.00 94.88 101 MET A N 1
ATOM 775 C CA . MET A 1 101 ? 3.734 -5.589 -5.385 1.00 94.88 101 MET A CA 1
ATOM 776 C C . MET A 1 101 ? 4.651 -6.791 -5.129 1.00 94.88 101 MET A C 1
ATOM 778 O O . MET A 1 101 ? 4.536 -7.805 -5.813 1.00 94.88 101 MET A O 1
ATOM 782 N N . GLN A 1 102 ? 5.554 -6.664 -4.156 1.00 92.88 102 GLN A N 1
ATOM 783 C CA . GLN A 1 102 ? 6.533 -7.667 -3.752 1.00 92.88 102 GLN A CA 1
ATOM 784 C C . GLN A 1 102 ? 6.162 -8.382 -2.449 1.00 92.88 102 GLN A C 1
ATOM 786 O O . GLN A 1 102 ? 6.891 -9.285 -2.049 1.00 92.88 102 GLN A O 1
ATOM 791 N N . ASP A 1 103 ? 5.061 -8.013 -1.782 1.00 95.88 103 ASP A N 1
ATOM 792 C CA . ASP A 1 103 ? 4.577 -8.787 -0.635 1.00 95.88 103 ASP A CA 1
ATOM 793 C C . ASP A 1 103 ? 4.278 -10.215 -1.101 1.00 95.88 103 ASP A C 1
ATOM 795 O O . ASP A 1 103 ? 3.568 -10.405 -2.092 1.00 95.88 103 ASP A O 1
ATOM 799 N N . GLU A 1 104 ? 4.798 -11.225 -0.407 1.00 97.12 104 GLU A N 1
ATOM 800 C CA . GLU A 1 104 ? 4.521 -12.614 -0.772 1.00 97.12 104 GLU A CA 1
ATOM 801 C C . GLU A 1 104 ? 3.014 -12.915 -0.653 1.00 97.12 104 GLU A C 1
ATOM 803 O O . GLU A 1 104 ? 2.355 -12.447 0.276 1.00 97.12 104 GLU A O 1
ATOM 808 N N . PRO A 1 105 ? 2.414 -13.674 -1.587 1.00 98.06 105 PRO A N 1
ATOM 809 C CA . PRO A 1 105 ? 1.032 -14.108 -1.443 1.00 98.06 105 PRO A CA 1
ATOM 810 C C . PRO A 1 105 ? 0.860 -15.018 -0.225 1.00 98.06 105 PRO A C 1
ATOM 812 O O . PRO A 1 105 ? 1.604 -15.981 -0.045 1.00 98.06 105 PRO A O 1
ATOM 815 N N . GLY A 1 106 ? -0.162 -14.759 0.585 1.00 97.38 106 GLY A N 1
ATOM 816 C CA . GLY A 1 106 ? -0.380 -15.494 1.824 1.00 97.38 106 GLY A CA 1
ATOM 817 C C . GLY A 1 106 ? -1.433 -14.863 2.723 1.00 97.38 106 GLY A C 1
ATOM 818 O O . GLY A 1 106 ? -1.978 -13.799 2.428 1.00 97.38 106 GLY A O 1
ATOM 819 N N . ALA A 1 107 ? -1.739 -15.543 3.824 1.00 96.44 107 ALA A N 1
ATOM 820 C CA . ALA A 1 107 ? -2.561 -14.992 4.892 1.00 96.44 107 ALA A CA 1
ATOM 821 C C . ALA A 1 107 ? -1.654 -14.355 5.948 1.00 96.44 107 ALA A C 1
ATOM 823 O O . ALA A 1 107 ? -0.715 -14.989 6.428 1.00 96.44 107 ALA A O 1
ATOM 824 N N . TYR A 1 108 ? -1.955 -13.112 6.310 1.00 96.75 108 TYR A N 1
ATOM 825 C CA . TYR A 1 108 ? -1.185 -12.334 7.270 1.00 96.75 108 TYR A CA 1
ATOM 826 C C . TYR A 1 108 ? -2.092 -11.705 8.316 1.00 96.75 108 TYR A C 1
ATOM 828 O O . TYR A 1 108 ? -3.257 -11.403 8.055 1.00 96.75 108 TYR A O 1
ATOM 836 N N . GLU A 1 109 ? -1.526 -11.465 9.491 1.00 96.75 109 GLU A N 1
ATOM 837 C CA . GLU A 1 109 ? -2.185 -10.715 10.548 1.00 96.75 109 GLU A CA 1
ATOM 838 C C . GLU A 1 109 ? -1.970 -9.207 10.353 1.00 96.75 109 GLU A C 1
ATOM 840 O O . GLU A 1 109 ? -0.852 -8.737 10.122 1.00 96.75 109 GLU A O 1
ATOM 845 N N . LEU A 1 110 ? -3.051 -8.442 10.487 1.00 97.62 110 LEU A N 1
ATOM 846 C CA . LEU A 1 110 ? -3.020 -7.017 10.786 1.00 97.62 110 LEU A CA 1
ATOM 847 C C . LEU A 1 110 ? -3.381 -6.840 12.265 1.00 97.62 110 LEU A C 1
ATOM 849 O O . LEU A 1 110 ? -4.555 -6.892 12.636 1.00 97.62 110 LEU A O 1
ATOM 853 N N . ALA A 1 111 ? -2.368 -6.597 13.094 1.00 96.88 111 ALA A N 1
ATOM 854 C CA . ALA A 1 111 ? -2.553 -6.285 14.506 1.00 96.88 111 ALA A CA 1
ATOM 855 C C . ALA A 1 111 ? -2.813 -4.783 14.662 1.00 96.88 111 ALA A C 1
ATOM 857 O O . ALA A 1 111 ? -2.009 -3.969 14.208 1.00 96.88 111 ALA A O 1
ATOM 858 N N . VAL A 1 112 ? -3.917 -4.398 15.296 1.00 96.50 112 VAL A N 1
ATOM 859 C CA . VAL A 1 112 ? -4.290 -2.997 15.517 1.00 96.50 112 VAL A CA 1
ATOM 860 C C . VAL A 1 112 ? -4.378 -2.712 17.006 1.00 96.50 112 VAL A C 1
ATOM 862 O O . VAL A 1 112 ? -5.102 -3.375 17.738 1.00 96.50 112 VAL A O 1
ATOM 865 N N . GLU A 1 113 ? -3.658 -1.693 17.450 1.00 95.50 113 GLU A N 1
ATOM 866 C CA . GLU A 1 113 ? -3.714 -1.177 18.810 1.00 95.50 113 GLU A CA 1
ATOM 867 C C . GLU A 1 113 ? -4.592 0.077 18.836 1.00 95.50 113 GLU A C 1
ATOM 869 O O . GLU A 1 113 ? -4.368 1.024 18.076 1.00 95.50 113 GLU A O 1
ATOM 874 N N . VAL A 1 114 ? -5.590 0.072 19.716 1.00 94.56 114 VAL A N 1
ATOM 875 C CA . VAL A 1 114 ? -6.486 1.194 19.999 1.00 94.56 114 VAL A CA 1
ATOM 876 C C . VAL A 1 114 ? -6.201 1.662 21.419 1.00 94.56 114 VAL A C 1
ATOM 878 O O . VAL A 1 114 ? -6.406 0.909 22.369 1.00 94.56 114 VAL A O 1
ATOM 881 N N . LYS A 1 115 ? -5.738 2.900 21.577 1.00 93.19 115 LYS A N 1
ATOM 882 C CA . LYS A 1 115 ? -5.492 3.508 22.888 1.00 93.19 115 LYS A CA 1
ATOM 883 C C . LYS A 1 115 ? -6.590 4.490 23.248 1.00 93.19 115 LYS A C 1
ATOM 885 O O . LYS A 1 115 ? -6.958 5.337 22.436 1.00 93.19 115 LYS A O 1
ATOM 890 N N . GLN A 1 116 ? -7.049 4.418 24.490 1.00 89.69 116 GLN A N 1
ATOM 891 C CA . GLN A 1 116 ? -8.013 5.325 25.100 1.00 89.69 116 GLN A CA 1
ATOM 892 C C . GLN A 1 116 ? -7.502 5.693 26.500 1.00 89.69 116 GLN A C 1
ATOM 894 O O . GLN A 1 116 ? -7.725 4.981 27.478 1.00 89.69 116 GLN A O 1
ATOM 899 N N . GLY A 1 117 ? -6.768 6.804 26.594 1.00 85.56 117 GLY A N 1
ATOM 900 C CA . GLY A 1 117 ? -6.062 7.166 27.828 1.00 85.56 117 GLY A CA 1
ATOM 901 C C . GLY A 1 117 ? -5.021 6.104 28.201 1.00 85.56 117 GLY A C 1
ATOM 902 O O . GLY A 1 117 ? -4.178 5.763 27.377 1.00 85.56 117 GLY A O 1
ATOM 903 N N . GLU A 1 118 ? -5.109 5.574 29.421 1.00 86.88 118 GLU A N 1
ATOM 904 C CA . GLU A 1 118 ? -4.224 4.512 29.935 1.00 86.88 118 GLU A CA 1
ATOM 905 C C . GLU A 1 118 ? -4.623 3.101 29.469 1.00 86.88 118 GLU A C 1
ATOM 907 O O . GLU A 1 118 ? -3.889 2.138 29.681 1.00 86.88 118 GLU A O 1
ATOM 912 N N . GLN A 1 119 ? -5.799 2.945 28.855 1.00 89.06 119 GLN A N 1
ATOM 913 C CA . GLN A 1 119 ? -6.265 1.650 28.370 1.00 89.06 119 GLN A CA 1
ATOM 914 C C . GLN A 1 119 ? -5.824 1.434 26.923 1.00 89.06 119 GLN A C 1
ATOM 916 O O . GLN A 1 119 ? -5.941 2.327 26.081 1.00 89.06 119 GLN A O 1
ATOM 921 N N . ALA A 1 120 ? -5.356 0.223 26.628 1.00 91.00 120 ALA A N 1
ATOM 922 C CA . ALA A 1 120 ? -5.056 -0.228 25.278 1.00 91.00 120 ALA A CA 1
ATOM 923 C C . ALA A 1 120 ? -5.844 -1.504 24.979 1.00 91.00 120 ALA A C 1
ATOM 925 O O . ALA A 1 120 ? -5.868 -2.446 25.773 1.00 91.00 120 ALA A O 1
ATOM 926 N N . LYS A 1 121 ? -6.487 -1.524 23.816 1.00 91.56 121 LYS A N 1
ATOM 927 C CA . LYS A 1 121 ? -7.210 -2.666 23.271 1.00 91.56 121 LYS A CA 1
ATOM 928 C C . LYS A 1 121 ? -6.506 -3.118 22.002 1.00 91.56 121 LYS A C 1
ATOM 930 O O . LYS A 1 121 ? -6.172 -2.298 21.149 1.00 91.56 121 LYS A O 1
ATOM 935 N N . GLN A 1 122 ? -6.304 -4.423 21.875 1.00 93.38 122 GLN A N 1
ATOM 936 C CA . GLN A 1 122 ? -5.740 -5.024 20.676 1.00 93.38 122 GLN A CA 1
ATOM 937 C C . GLN A 1 122 ? -6.857 -5.668 19.858 1.00 93.38 122 GLN A C 1
ATOM 939 O O . GLN A 1 122 ? -7.666 -6.424 20.390 1.00 93.38 122 GLN A O 1
ATOM 944 N N . LEU A 1 123 ? -6.897 -5.334 18.575 1.00 93.75 123 LEU A N 1
ATOM 945 C CA . LEU A 1 123 ? -7.713 -5.972 17.554 1.00 93.75 123 LEU A CA 1
ATOM 946 C C . LEU A 1 123 ? -6.781 -6.729 16.612 1.00 93.75 123 LEU A C 1
ATOM 948 O O . LEU A 1 123 ? -5.638 -6.320 16.391 1.00 93.75 123 LEU A O 1
ATOM 952 N N . SER A 1 124 ? -7.275 -7.803 16.022 1.00 95.06 124 SER A N 1
ATOM 953 C CA . SER A 1 124 ? -6.534 -8.600 15.058 1.00 95.06 124 SER A CA 1
ATOM 954 C C . SER A 1 124 ? -7.425 -8.941 13.870 1.00 95.06 124 SER A C 1
ATOM 956 O O . SER A 1 124 ? -8.505 -9.518 14.017 1.00 95.06 124 SER A O 1
ATOM 958 N N . PHE A 1 125 ? -6.966 -8.579 12.673 1.00 95.44 125 PHE A N 1
ATOM 959 C CA . PHE A 1 125 ? -7.658 -8.844 11.415 1.00 95.44 125 PHE A CA 1
ATOM 960 C C . PHE A 1 125 ? -6.833 -9.780 10.537 1.00 95.44 125 PHE A C 1
ATOM 962 O O . PHE A 1 125 ? -5.615 -9.640 10.436 1.00 95.44 125 PHE A O 1
ATOM 969 N N . ASN A 1 126 ? -7.504 -10.682 9.825 1.00 96.25 126 ASN A N 1
ATOM 970 C CA . ASN A 1 126 ? -6.870 -11.470 8.772 1.00 96.25 126 ASN A CA 1
ATOM 971 C C . ASN A 1 126 ? -6.812 -10.674 7.473 1.00 96.25 126 ASN A C 1
ATOM 973 O O . ASN A 1 126 ? -7.821 -10.119 7.041 1.00 96.25 126 ASN A O 1
ATOM 977 N N . VAL A 1 127 ? -5.667 -10.685 6.801 1.00 97.62 127 VAL A N 1
ATOM 978 C CA . VAL A 1 127 ? -5.501 -10.112 5.466 1.00 97.62 127 VAL A CA 1
ATOM 979 C C . VAL A 1 127 ? -4.989 -11.198 4.533 1.00 97.62 127 VAL A C 1
ATOM 981 O O . VAL A 1 127 ? -3.865 -11.678 4.669 1.00 97.62 127 VAL A O 1
ATOM 984 N N . LEU A 1 128 ? -5.820 -11.586 3.570 1.00 97.81 128 LEU A N 1
ATOM 985 C CA . LEU A 1 128 ? -5.417 -12.481 2.494 1.00 97.81 128 LEU A CA 1
ATOM 986 C C . LEU A 1 128 ? -4.796 -11.665 1.357 1.00 97.81 128 LEU A C 1
ATOM 988 O O . LEU A 1 128 ? -5.495 -10.917 0.670 1.00 97.81 128 LEU A O 1
ATOM 992 N N . VAL A 1 129 ? -3.495 -11.841 1.149 1.00 98.19 129 VAL A N 1
ATOM 993 C CA . VAL A 1 129 ? -2.742 -11.275 0.031 1.00 98.19 129 VAL A CA 1
ATOM 994 C C . VAL A 1 129 ? -2.756 -12.270 -1.122 1.00 98.19 129 VAL A C 1
ATOM 996 O O . VAL A 1 129 ? -2.137 -13.331 -1.072 1.00 98.19 129 VAL A O 1
ATOM 999 N 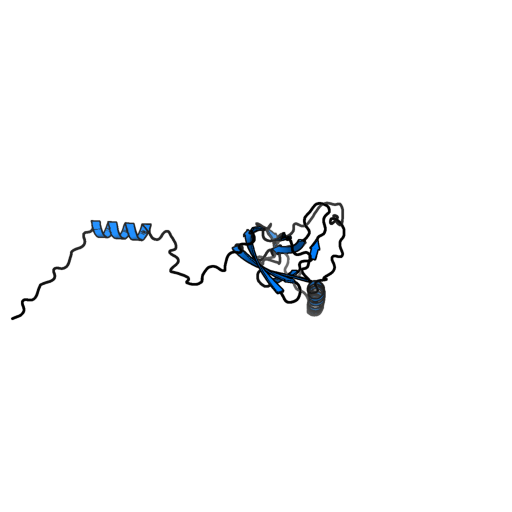N . ALA A 1 130 ? -3.479 -11.927 -2.179 1.00 97.81 130 ALA A N 1
ATOM 1000 C CA . ALA A 1 130 ? -3.525 -12.697 -3.409 1.00 97.81 130 ALA A CA 1
ATOM 1001 C C . ALA A 1 130 ? -2.451 -12.224 -4.400 1.00 97.81 130 ALA A C 1
ATOM 1003 O O . ALA A 1 130 ? -2.157 -11.034 -4.529 1.00 97.81 130 ALA A O 1
ATOM 1004 N N . LYS A 1 131 ? -1.896 -13.175 -5.154 1.00 97.31 131 LYS A N 1
ATOM 1005 C CA . LYS A 1 131 ? -0.945 -12.880 -6.227 1.00 97.31 131 LYS A CA 1
ATOM 1006 C C . LYS A 1 131 ? -1.621 -12.085 -7.345 1.00 97.31 131 LYS A C 1
ATOM 1008 O O . LYS A 1 131 ? -2.703 -12.468 -7.796 1.00 97.31 131 LYS A O 1
ATOM 1013 N N . GLU A 1 132 ? -0.956 -11.047 -7.844 1.00 95.94 132 GLU A N 1
ATOM 1014 C CA . GLU A 1 132 ? -1.358 -10.361 -9.076 1.00 95.94 132 GLU A CA 1
ATOM 1015 C C . GLU A 1 132 ? -0.456 -10.776 -10.247 1.00 95.94 132 GLU A C 1
ATOM 1017 O O . GLU A 1 132 ? 0.716 -11.125 -10.083 1.00 9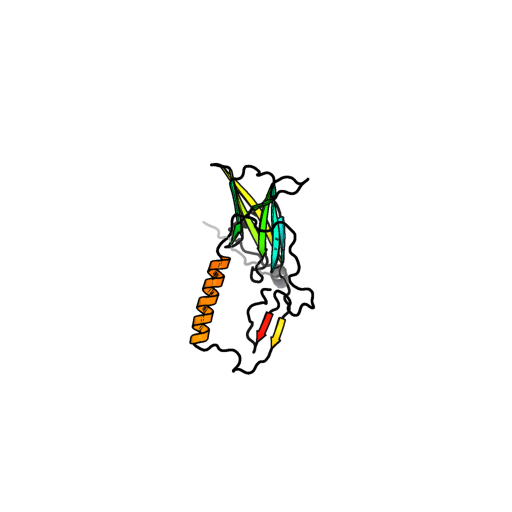5.94 132 GLU A O 1
ATOM 1022 N N . LYS A 1 133 ? -1.021 -10.786 -11.455 1.00 94.00 133 LYS A N 1
ATOM 1023 C CA . LYS A 1 133 ? -0.289 -11.007 -12.700 1.00 94.00 133 LYS A CA 1
ATOM 1024 C C . LYS A 1 133 ? 0.009 -9.660 -13.343 1.00 94.00 133 LYS A C 1
ATOM 1026 O O . LYS A 1 133 ? -0.794 -9.130 -14.105 1.00 94.00 133 LYS A O 1
ATOM 1031 N N . PHE A 1 134 ? 1.191 -9.133 -13.059 1.00 93.00 134 PHE A N 1
ATOM 1032 C CA . PHE A 1 134 ? 1.671 -7.913 -13.692 1.00 93.00 134 PHE A CA 1
ATOM 1033 C C . PHE A 1 134 ? 2.132 -8.150 -15.136 1.00 93.00 134 PHE A C 1
ATOM 1035 O O . PHE A 1 134 ? 2.717 -9.188 -15.455 1.00 93.00 134 PHE A O 1
ATOM 1042 N N . SER A 1 135 ? 1.887 -7.175 -16.015 1.00 91.25 135 SER A N 1
ATOM 1043 C CA . SER A 1 135 ? 2.347 -7.215 -17.408 1.00 91.25 135 SER A CA 1
ATOM 1044 C C . SER A 1 135 ? 3.872 -7.190 -17.478 1.00 91.25 135 SER A C 1
ATOM 1046 O O . SER A 1 135 ? 4.497 -6.346 -16.841 1.00 91.25 135 SER A O 1
ATOM 1048 N N . VAL A 1 136 ? 4.470 -8.066 -18.285 1.00 90.62 136 VAL A N 1
ATOM 1049 C CA . VAL A 1 136 ? 5.926 -8.129 -18.465 1.00 90.62 136 VAL A CA 1
ATOM 1050 C C . VAL A 1 136 ? 6.295 -7.773 -19.899 1.00 90.62 136 VAL A C 1
ATOM 1052 O O . VAL A 1 136 ? 5.813 -8.395 -20.844 1.00 90.62 136 VAL A O 1
ATOM 1055 N N . GLU A 1 137 ? 7.183 -6.799 -20.061 1.00 88.00 137 GLU A N 1
ATOM 1056 C CA . GLU A 1 137 ? 7.702 -6.355 -21.355 1.00 88.00 137 GLU A CA 1
ATOM 1057 C C . GLU A 1 137 ? 9.194 -6.683 -21.460 1.00 88.00 137 GLU A C 1
ATOM 1059 O O . GLU A 1 137 ? 9.970 -6.377 -20.555 1.00 88.00 137 GLU A O 1
ATOM 1064 N N . HIS A 1 138 ? 9.612 -7.293 -22.569 1.00 88.50 138 HIS A N 1
ATOM 1065 C CA . HIS A 1 138 ? 11.017 -7.603 -22.828 1.00 88.50 138 HIS A CA 1
ATOM 1066 C C . HIS A 1 138 ? 11.594 -6.604 -23.825 1.00 88.50 138 HIS A C 1
ATOM 1068 O O . HIS A 1 138 ? 11.086 -6.467 -24.935 1.00 88.50 138 HIS A O 1
ATOM 1074 N N . LEU A 1 139 ? 12.675 -5.933 -23.434 1.00 82.62 139 LEU A N 1
ATOM 1075 C CA . LEU A 1 139 ? 13.366 -4.946 -24.253 1.00 82.62 139 LEU A CA 1
ATOM 1076 C C . LEU A 1 139 ? 14.834 -5.339 -24.426 1.00 82.62 139 LEU A C 1
ATOM 1078 O O . LEU A 1 139 ? 15.540 -5.641 -23.460 1.00 82.62 139 LEU A O 1
ATOM 1082 N N . THR A 1 140 ? 15.312 -5.278 -25.664 1.00 81.56 140 THR A N 1
ATOM 1083 C CA . THR A 1 140 ? 16.734 -5.410 -25.994 1.00 81.56 140 THR A CA 1
ATOM 1084 C C . THR A 1 140 ? 17.267 -4.031 -26.358 1.00 81.56 140 THR A C 1
ATOM 1086 O O . THR A 1 140 ? 16.793 -3.413 -27.308 1.00 81.56 140 THR A O 1
ATOM 1089 N N . LEU A 1 141 ? 18.227 -3.528 -25.581 1.00 77.38 141 LEU A N 1
ATOM 1090 C CA . LEU A 1 141 ? 18.778 -2.178 -25.723 1.00 77.38 141 LEU A CA 1
ATOM 1091 C C . LEU A 1 141 ? 20.303 -2.224 -25.923 1.00 77.38 141 LEU A C 1
ATOM 1093 O O . LEU A 1 141 ? 20.961 -3.055 -25.286 1.00 77.38 141 LEU A O 1
ATOM 1097 N N . PRO A 1 142 ? 20.887 -1.316 -26.734 1.00 76.31 142 PRO A N 1
ATOM 1098 C CA . PRO A 1 142 ? 22.338 -1.132 -26.811 1.00 76.31 142 PRO A CA 1
ATOM 1099 C C . PRO A 1 142 ? 22.949 -0.852 -25.429 1.00 76.31 142 PRO A C 1
ATOM 1101 O O . PRO A 1 142 ? 22.344 -0.150 -24.614 1.00 76.31 142 PRO A O 1
ATOM 1104 N N . LYS A 1 143 ? 24.141 -1.403 -25.154 1.00 65.12 143 LYS A N 1
ATOM 1105 C CA . LYS A 1 143 ? 24.768 -1.378 -23.817 1.00 65.12 143 LYS A CA 1
ATOM 1106 C C . LYS A 1 143 ? 25.053 0.032 -23.299 1.00 65.12 143 LYS A C 1
ATOM 1108 O O . LYS A 1 143 ? 24.940 0.248 -22.100 1.00 65.12 143 LYS A O 1
ATOM 1113 N N . GLU A 1 144 ? 25.354 0.992 -24.174 1.00 62.09 144 GLU A N 1
ATOM 1114 C CA . GLU A 1 144 ? 25.783 2.338 -23.762 1.00 62.09 144 GLU A CA 1
ATOM 1115 C C . GLU A 1 144 ? 24.673 3.199 -23.116 1.00 62.09 144 GLU A C 1
ATOM 1117 O O . GLU A 1 144 ? 24.925 4.338 -22.739 1.00 62.09 144 GLU A O 1
ATOM 1122 N N . LYS A 1 145 ? 23.433 2.699 -22.990 1.00 60.62 145 LYS A N 1
ATOM 1123 C CA . LYS A 1 145 ? 22.263 3.487 -22.547 1.00 60.62 145 LYS A CA 1
ATOM 1124 C C . LYS A 1 145 ? 21.821 3.268 -21.094 1.00 60.62 145 LYS A C 1
ATOM 1126 O O . LYS A 1 145 ? 20.723 3.692 -20.740 1.00 60.62 145 LYS A O 1
ATOM 1131 N N . VAL A 1 146 ? 22.599 2.557 -20.277 1.00 60.28 146 VAL A N 1
ATOM 1132 C CA . VAL A 1 146 ? 22.082 2.001 -19.009 1.00 60.28 146 VAL A CA 1
ATOM 1133 C C . VAL A 1 146 ? 22.927 2.342 -17.778 1.00 60.28 146 VAL A C 1
ATOM 1135 O O . VAL A 1 146 ? 22.405 2.284 -16.665 1.00 60.28 146 VAL A O 1
ATOM 1138 N N . ASP A 1 147 ? 24.182 2.749 -17.957 1.00 69.69 147 ASP A N 1
ATOM 1139 C CA . ASP A 1 147 ? 25.110 2.954 -16.845 1.00 69.69 147 ASP A CA 1
ATOM 1140 C C . ASP A 1 147 ? 25.279 4.450 -16.536 1.00 69.69 147 ASP A C 1
ATOM 1142 O O . ASP A 1 147 ? 25.504 5.268 -17.428 1.00 69.69 147 ASP A O 1
ATOM 1146 N N . LEU A 1 148 ? 25.126 4.812 -15.259 1.00 75.69 148 LEU A N 1
ATOM 1147 C CA . LEU A 1 148 ? 25.341 6.173 -14.764 1.00 75.69 148 LEU A CA 1
ATOM 1148 C C . LEU A 1 148 ? 26.835 6.401 -14.508 1.00 75.69 148 LEU A C 1
ATOM 1150 O O . LEU A 1 148 ? 27.511 5.522 -13.976 1.00 75.69 148 LEU A O 1
ATOM 1154 N N . ASP A 1 149 ? 27.335 7.600 -14.812 1.00 87.12 149 ASP A N 1
ATOM 1155 C CA . ASP A 1 149 ? 28.658 8.020 -14.345 1.00 87.12 149 ASP A CA 1
ATOM 1156 C C . ASP A 1 149 ? 28.668 8.260 -12.819 1.00 87.12 149 ASP A C 1
ATOM 1158 O O . ASP A 1 149 ? 27.627 8.250 -12.146 1.00 87.12 149 ASP A O 1
ATOM 1162 N N . GLU A 1 150 ? 29.852 8.454 -12.235 1.00 89.50 150 GLU A N 1
ATOM 1163 C CA . GLU A 1 150 ? 29.999 8.620 -10.782 1.00 89.50 150 GLU A CA 1
ATOM 1164 C C . GLU A 1 150 ? 29.237 9.840 -10.248 1.00 89.50 150 GLU A C 1
ATOM 1166 O O . GLU A 1 150 ? 28.599 9.769 -9.194 1.00 89.50 150 GLU A O 1
ATOM 1171 N N . LYS A 1 151 ? 29.245 10.950 -10.996 1.00 91.12 151 LYS A N 1
ATOM 1172 C CA . LYS A 1 151 ? 28.560 12.190 -10.615 1.00 91.12 151 LYS A CA 1
ATOM 1173 C C . LYS A 1 151 ? 27.043 11.998 -10.612 1.00 91.12 151 LYS A C 1
ATOM 1175 O O . LYS A 1 151 ? 26.368 12.407 -9.667 1.00 91.12 151 LYS A O 1
ATOM 1180 N N . ALA A 1 152 ? 26.504 11.365 -11.647 1.00 88.75 152 ALA A N 1
ATOM 1181 C CA . ALA A 1 152 ? 25.093 11.042 -11.772 1.00 88.75 152 ALA A CA 1
ATOM 1182 C C . ALA A 1 152 ? 24.661 10.027 -10.710 1.00 88.75 152 ALA A C 1
ATOM 1184 O O . ALA A 1 152 ? 23.586 10.174 -10.133 1.00 88.75 152 ALA A O 1
ATOM 1185 N N . THR A 1 153 ? 25.517 9.055 -10.387 1.00 90.81 153 THR A N 1
ATOM 1186 C CA . THR A 1 153 ? 25.278 8.087 -9.310 1.00 90.81 153 THR A CA 1
ATOM 1187 C C . THR A 1 153 ? 25.216 8.768 -7.944 1.00 90.81 153 THR A C 1
ATOM 1189 O O . THR A 1 153 ? 24.315 8.480 -7.157 1.00 90.81 153 THR A O 1
ATOM 1192 N N . ALA A 1 154 ? 26.142 9.687 -7.651 1.00 94.31 154 ALA A N 1
ATOM 1193 C CA . ALA A 1 154 ? 26.139 10.446 -6.402 1.00 94.31 154 ALA A CA 1
ATOM 1194 C C . ALA A 1 154 ? 24.872 11.304 -6.267 1.00 94.31 154 ALA A C 1
ATOM 1196 O O . ALA A 1 154 ? 24.225 11.278 -5.219 1.00 94.31 154 ALA A O 1
ATOM 1197 N N . ARG A 1 155 ? 24.472 11.995 -7.345 1.00 94.94 155 ARG A N 1
ATOM 1198 C CA . ARG A 1 155 ? 23.215 12.755 -7.378 1.00 94.94 155 ARG A CA 1
ATOM 1199 C C . ARG A 1 155 ? 22.004 11.850 -7.154 1.00 94.94 155 ARG A C 1
ATOM 1201 O O . ARG A 1 155 ? 21.182 12.157 -6.302 1.00 94.94 155 ARG A O 1
ATOM 1208 N N . TRP A 1 156 ? 21.922 10.728 -7.870 1.00 92.88 156 TRP A N 1
ATOM 1209 C CA . TRP A 1 156 ? 20.820 9.775 -7.737 1.00 92.88 156 TRP A CA 1
ATOM 1210 C C . TRP A 1 156 ? 20.667 9.284 -6.293 1.00 92.88 156 TRP A C 1
ATOM 1212 O O . TRP A 1 156 ? 19.558 9.278 -5.771 1.00 92.88 156 TRP A O 1
ATOM 1222 N N . LYS A 1 157 ? 21.768 8.939 -5.610 1.00 95.25 157 LYS A N 1
ATOM 1223 C CA . LYS A 1 157 ? 21.722 8.530 -4.195 1.00 95.25 157 LYS A CA 1
ATOM 1224 C C . LYS A 1 157 ? 21.172 9.632 -3.289 1.00 95.25 157 LYS A C 1
ATOM 1226 O O . LYS A 1 157 ? 20.347 9.340 -2.431 1.00 95.25 157 LYS A O 1
ATOM 1231 N N . ALA A 1 158 ? 21.606 10.877 -3.488 1.00 96.69 158 ALA A N 1
ATOM 1232 C CA . ALA A 1 158 ? 21.116 12.010 -2.705 1.00 96.69 158 ALA A CA 1
ATOM 1233 C C . ALA A 1 158 ? 19.614 12.264 -2.936 1.00 96.69 158 ALA A C 1
ATOM 1235 O O . ALA A 1 158 ? 18.873 12.467 -1.980 1.00 96.69 158 ALA A O 1
ATOM 1236 N N . GLU A 1 159 ? 19.150 12.188 -4.185 1.00 96.88 159 GLU A N 1
ATOM 1237 C CA . GLU A 1 159 ? 17.728 12.335 -4.532 1.00 96.88 159 GLU A CA 1
ATOM 1238 C C . GLU A 1 159 ? 16.876 11.196 -3.950 1.00 96.88 159 GLU A C 1
ATOM 1240 O O . GLU A 1 159 ? 15.791 11.440 -3.426 1.00 96.88 159 GLU A O 1
ATOM 1245 N N . GLN A 1 160 ? 17.363 9.950 -4.000 1.00 95.31 160 GLN A N 1
ATOM 1246 C CA . GLN A 1 160 ? 16.672 8.812 -3.384 1.00 95.31 160 GLN A CA 1
ATOM 1247 C C . GLN A 1 160 ? 16.510 8.996 -1.876 1.00 95.31 160 GLN A C 1
ATOM 1249 O O . GLN A 1 160 ? 15.448 8.685 -1.341 1.00 95.31 160 GLN A O 1
ATOM 1254 N N . GLU A 1 161 ? 17.532 9.524 -1.203 1.00 96.25 161 GLU A N 1
ATOM 1255 C CA . GLU A 1 161 ? 17.461 9.780 0.231 1.00 96.25 161 GLU A CA 1
ATOM 1256 C C . GLU A 1 161 ? 16.436 10.870 0.562 1.00 96.25 161 GLU A C 1
ATOM 1258 O O . GLU A 1 161 ? 15.594 10.663 1.432 1.00 96.25 161 GLU A O 1
ATOM 1263 N N . GLN A 1 162 ? 16.412 11.971 -0.196 1.00 96.75 162 GLN A N 1
ATOM 1264 C CA . GLN A 1 162 ? 15.408 13.030 -0.021 1.00 96.75 162 GLN A CA 1
ATOM 1265 C C . GLN A 1 162 ? 13.975 12.508 -0.190 1.00 96.75 162 GLN A C 1
ATOM 1267 O O . GLN A 1 162 ? 13.090 12.837 0.599 1.00 96.75 162 GLN A O 1
ATOM 1272 N N . VAL A 1 163 ? 13.735 11.667 -1.202 1.00 94.88 163 VAL A N 1
ATOM 1273 C CA . VAL A 1 163 ? 12.422 11.037 -1.413 1.00 94.88 163 VAL A CA 1
ATOM 1274 C C . VAL A 1 163 ? 12.080 10.095 -0.259 1.00 94.88 163 VAL A C 1
ATOM 1276 O O . VAL A 1 163 ? 10.949 10.105 0.224 1.00 94.88 163 VAL A O 1
ATOM 1279 N N . ARG A 1 164 ? 13.046 9.296 0.209 1.00 93.81 164 ARG A N 1
ATOM 1280 C CA . ARG A 1 164 ? 12.859 8.376 1.337 1.00 93.81 164 ARG A CA 1
ATOM 1281 C C . ARG A 1 164 ? 12.484 9.127 2.612 1.00 93.81 164 ARG A C 1
ATOM 1283 O O . ARG A 1 164 ? 11.569 8.697 3.306 1.00 93.81 164 ARG A O 1
ATOM 1290 N N . GLU A 1 165 ? 13.170 10.224 2.915 1.00 94.19 165 GLU A N 1
ATOM 1291 C CA . GLU A 1 165 ? 12.880 11.073 4.072 1.00 94.19 165 GLU A CA 1
ATOM 1292 C C . GLU A 1 165 ? 11.484 11.692 3.973 1.00 94.19 165 GLU A C 1
ATOM 1294 O O . GLU A 1 165 ? 10.698 11.570 4.912 1.00 94.19 165 GLU A O 1
ATOM 1299 N N . ALA A 1 166 ? 11.133 12.260 2.814 1.00 92.94 166 ALA A N 1
ATOM 1300 C CA . ALA A 1 166 ? 9.819 12.861 2.592 1.00 92.94 166 ALA A CA 1
ATOM 1301 C C . ALA A 1 166 ? 8.663 11.850 2.724 1.00 92.94 166 ALA A C 1
ATOM 1303 O O . ALA A 1 166 ? 7.603 12.192 3.241 1.00 92.94 166 ALA A O 1
ATOM 1304 N N . LEU A 1 167 ? 8.857 10.604 2.275 1.00 90.75 167 LEU A N 1
ATOM 1305 C CA . LEU A 1 167 ? 7.845 9.541 2.362 1.00 90.75 167 LEU A CA 1
ATOM 1306 C C . LEU A 1 167 ? 7.824 8.811 3.715 1.00 90.75 167 LEU A C 1
ATOM 1308 O O . LEU A 1 167 ? 6.875 8.078 3.994 1.00 90.75 167 LEU A O 1
ATOM 1312 N N . ALA A 1 168 ? 8.856 8.971 4.549 1.00 89.12 168 ALA A N 1
ATOM 1313 C CA . ALA A 1 168 ? 8.908 8.360 5.877 1.00 89.12 168 ALA A CA 1
ATOM 1314 C C . ALA A 1 168 ? 8.035 9.105 6.898 1.00 89.12 168 ALA A C 1
ATOM 1316 O O . ALA A 1 168 ? 7.590 8.507 7.882 1.00 89.12 168 ALA A O 1
ATOM 1317 N N . GLU A 1 169 ? 7.787 10.398 6.681 1.00 85.56 169 GLU A N 1
ATOM 1318 C CA . GLU A 1 169 ? 6.935 11.196 7.553 1.00 85.56 169 GLU A CA 1
ATOM 1319 C C . GLU A 1 169 ? 5.452 10.891 7.306 1.00 85.56 169 GLU A C 1
ATOM 1321 O O . GLU A 1 169 ? 4.957 10.918 6.182 1.00 85.56 169 GLU A O 1
ATOM 1326 N N . ASN A 1 170 ? 4.718 10.615 8.386 1.00 81.38 170 ASN A N 1
ATOM 1327 C CA . ASN A 1 170 ? 3.287 10.357 8.327 1.00 81.38 170 ASN A CA 1
ATOM 1328 C C . ASN A 1 170 ? 2.538 11.415 9.138 1.00 81.38 170 ASN A C 1
ATOM 1330 O O . ASN A 1 170 ? 2.612 11.443 10.371 1.00 81.38 170 ASN A O 1
ATOM 1334 N N . SER A 1 171 ? 1.824 12.300 8.440 1.00 81.19 171 SER A N 1
ATOM 1335 C CA . SER A 1 171 ? 1.042 13.349 9.087 1.00 81.19 171 SER A CA 1
ATOM 1336 C C . SER A 1 171 ? -0.155 12.752 9.824 1.00 81.19 171 SER A C 1
ATOM 1338 O O . SER A 1 171 ? -0.905 11.941 9.286 1.00 81.19 171 SER A O 1
ATOM 1340 N N . ARG A 1 172 ? -0.387 13.213 11.057 1.00 74.31 172 ARG A N 1
ATOM 1341 C CA . ARG A 1 172 ? -1.613 12.892 11.811 1.00 74.31 172 ARG A CA 1
ATOM 1342 C C . ARG A 1 172 ? -2.844 13.627 11.270 1.00 74.31 172 ARG A C 1
ATOM 1344 O O . ARG A 1 172 ? -3.960 13.340 11.695 1.00 74.31 172 ARG A O 1
ATOM 1351 N N . LEU A 1 173 ? -2.642 14.592 10.373 1.00 78.69 173 LEU A N 1
ATOM 1352 C CA . LEU A 1 173 ? -3.702 15.391 9.776 1.00 78.69 173 LEU A CA 1
ATOM 1353 C C . LEU A 1 173 ? -4.101 14.805 8.423 1.00 78.69 173 LEU A C 1
ATOM 1355 O O . LEU A 1 173 ? -3.274 14.663 7.522 1.00 78.69 173 LEU A O 1
ATOM 1359 N N . LYS A 1 174 ? -5.397 14.535 8.260 1.00 84.62 174 LYS A N 1
ATOM 1360 C CA . LYS A 1 174 ? -5.991 14.249 6.955 1.00 84.62 174 LYS A CA 1
ATOM 1361 C C . LYS A 1 174 ? -6.116 15.563 6.182 1.00 84.62 174 LYS A C 1
ATOM 1363 O O . LYS A 1 174 ? -6.987 16.369 6.491 1.00 84.62 174 LYS A O 1
ATOM 1368 N N . LEU A 1 175 ? -5.233 15.783 5.207 1.00 88.81 175 LEU A N 1
ATOM 1369 C CA . LEU A 1 175 ? -5.185 17.026 4.418 1.00 88.81 175 LEU A CA 1
ATOM 1370 C C . LEU A 1 175 ? -6.090 17.013 3.176 1.00 88.81 175 LEU A C 1
ATOM 1372 O O . LEU A 1 175 ? -6.208 18.022 2.488 1.00 88.81 175 LEU A O 1
ATOM 1376 N N . TRP A 1 176 ? -6.710 15.874 2.862 1.00 88.06 176 TRP A N 1
ATOM 1377 C CA . TRP A 1 176 ? -7.676 15.756 1.772 1.00 88.06 176 TRP A CA 1
ATOM 1378 C C . TRP A 1 176 ? -9.110 15.788 2.308 1.00 88.06 176 TRP A C 1
ATOM 1380 O O . TRP A 1 176 ? -9.406 15.270 3.387 1.00 88.06 176 TRP A O 1
ATOM 1390 N N . HIS A 1 177 ? -10.015 16.371 1.522 1.00 84.56 177 HIS A N 1
ATOM 1391 C CA . HIS A 1 177 ? -11.406 16.635 1.924 1.00 84.56 177 HIS A CA 1
ATOM 1392 C C . HIS A 1 177 ? -12.434 16.022 0.963 1.00 84.56 177 HIS A C 1
ATOM 1394 O O . HIS A 1 177 ? -13.623 16.001 1.266 1.00 84.56 177 HIS A O 1
ATOM 1400 N N . SER A 1 178 ? -11.985 15.547 -0.196 1.00 84.88 178 SER A N 1
ATOM 1401 C CA . SER A 1 178 ? -12.821 15.072 -1.294 1.00 84.88 178 SER A CA 1
ATOM 1402 C C . SER A 1 178 ? -12.177 13.871 -1.975 1.00 84.88 178 SER A C 1
ATOM 1404 O O . SER A 1 178 ? -11.045 13.496 -1.656 1.00 84.88 178 SER A O 1
ATOM 1406 N N . ASP A 1 179 ? -12.892 13.303 -2.940 1.00 88.56 179 ASP A N 1
ATOM 1407 C CA . ASP A 1 179 ? -12.354 12.274 -3.820 1.00 88.56 179 ASP A CA 1
ATOM 1408 C C . ASP A 1 179 ? -11.148 12.797 -4.611 1.00 88.56 179 ASP A C 1
ATOM 1410 O O . ASP A 1 179 ? -11.048 13.990 -4.928 1.00 88.56 179 ASP A O 1
ATOM 1414 N N . PHE A 1 180 ? -10.226 11.886 -4.926 1.00 91.69 180 PHE A N 1
ATOM 1415 C CA . PHE A 1 180 ? -9.099 12.184 -5.801 1.00 91.69 180 PHE A CA 1
ATOM 1416 C C . PHE A 1 180 ? -9.587 12.363 -7.237 1.00 91.69 180 PHE A C 1
ATOM 1418 O O . PHE A 1 180 ? -10.379 11.569 -7.746 1.00 91.69 180 PHE A O 1
ATOM 1425 N N . LEU A 1 181 ? -9.072 13.397 -7.896 1.00 93.12 181 LEU A N 1
ATOM 1426 C CA . LEU A 1 181 ? -9.326 13.661 -9.306 1.00 93.12 181 LEU A CA 1
ATOM 1427 C C . LEU A 1 181 ? -8.183 13.098 -10.151 1.00 93.12 181 LEU A C 1
ATOM 1429 O O . LEU A 1 181 ? -7.030 13.075 -9.715 1.00 93.12 181 LEU A O 1
ATOM 1433 N N . GLU A 1 182 ? -8.493 12.666 -11.373 1.00 92.25 182 GLU A N 1
ATOM 1434 C CA . GLU A 1 182 ? -7.451 12.311 -12.336 1.00 92.25 182 GLU A CA 1
ATOM 1435 C C . GLU A 1 182 ? -6.633 13.577 -12.651 1.00 92.25 182 GLU A C 1
ATOM 1437 O O . GLU A 1 182 ? -7.221 14.613 -12.976 1.00 92.25 182 GLU A O 1
ATOM 1442 N N . PRO A 1 183 ? -5.292 13.542 -12.527 1.00 93.31 183 PRO A N 1
ATOM 1443 C CA . PRO A 1 183 ? -4.482 14.757 -12.610 1.00 93.31 183 PRO A CA 1
ATOM 1444 C C . PRO A 1 183 ? -4.491 15.375 -14.012 1.00 93.31 183 PRO A C 1
ATOM 1446 O O . PRO A 1 183 ? -4.295 16.579 -14.155 1.00 93.31 183 PRO A O 1
ATOM 1449 N N . VAL A 1 184 ? -4.709 14.556 -15.047 1.00 94.31 184 VAL A N 1
ATOM 1450 C CA . VAL A 1 184 ? -4.782 14.968 -16.452 1.00 94.31 184 VAL A CA 1
ATOM 1451 C C . VAL A 1 184 ? -5.771 14.091 -17.218 1.00 94.31 184 VAL A C 1
ATOM 1453 O O . VAL A 1 184 ? -5.823 12.881 -17.012 1.00 94.31 184 VAL A O 1
ATOM 1456 N N . ILE A 1 185 ? -6.520 14.683 -18.151 1.00 94.62 185 ILE A N 1
ATOM 1457 C CA . ILE A 1 185 ? -7.410 13.941 -19.054 1.00 94.62 185 ILE A CA 1
ATOM 1458 C C . ILE A 1 185 ? -6.609 13.536 -20.292 1.00 94.62 185 ILE A C 1
ATOM 1460 O O . ILE A 1 185 ? -6.151 14.391 -21.050 1.00 94.62 185 ILE A O 1
ATOM 1464 N N . GLY A 1 186 ? -6.442 12.235 -20.522 1.00 92.19 186 GLY A N 1
ATOM 1465 C CA . GLY A 1 186 ? -5.700 11.745 -21.679 1.00 92.19 186 GLY A CA 1
ATOM 1466 C C . GLY A 1 186 ? -5.556 10.229 -21.721 1.00 92.19 186 GLY A C 1
ATOM 1467 O O . GLY A 1 186 ? -6.054 9.498 -20.868 1.00 92.19 186 GLY A O 1
ATOM 1468 N N . LYS A 1 187 ? -4.856 9.739 -22.748 1.00 92.50 187 LYS A N 1
ATOM 1469 C CA . LYS A 1 187 ? -4.561 8.311 -22.882 1.00 92.50 187 LYS A CA 1
ATOM 1470 C C . LYS A 1 187 ? -3.497 7.901 -21.862 1.00 92.50 187 LYS A C 1
ATOM 1472 O O . LYS A 1 187 ? -2.398 8.449 -21.866 1.00 92.50 187 LYS A O 1
ATOM 1477 N N . ARG A 1 188 ? -3.783 6.868 -21.066 1.00 89.75 188 ARG A N 1
ATOM 1478 C CA . ARG A 1 188 ? -2.787 6.225 -20.195 1.00 89.75 188 ARG A CA 1
ATOM 1479 C C . ARG A 1 188 ? -1.764 5.466 -21.039 1.00 89.75 188 ARG A C 1
ATOM 1481 O O . ARG A 1 188 ? -2.134 4.650 -21.884 1.00 89.75 188 ARG A O 1
ATOM 1488 N N . THR A 1 189 ? -0.485 5.752 -20.824 1.00 88.44 189 THR A N 1
ATOM 1489 C CA . THR A 1 189 ? 0.636 5.161 -21.577 1.00 88.44 189 THR A CA 1
ATOM 1490 C C . THR A 1 189 ? 1.444 4.150 -20.766 1.00 88.44 189 THR A C 1
ATOM 1492 O O . THR A 1 189 ? 2.171 3.355 -21.356 1.00 88.44 189 THR A O 1
ATOM 1495 N N . GLY A 1 190 ? 1.295 4.143 -19.439 1.00 85.25 190 GLY A N 1
ATOM 1496 C CA . GLY A 1 190 ? 1.902 3.180 -18.522 1.00 85.25 190 GLY A CA 1
ATOM 1497 C C . GLY A 1 190 ? 0.842 2.433 -17.715 1.00 85.25 190 GLY A C 1
ATOM 1498 O O . GLY A 1 190 ? -0.241 2.959 -17.457 1.00 85.25 190 GLY A O 1
ATOM 1499 N N . ILE A 1 191 ? 1.154 1.194 -17.338 1.00 90.12 191 ILE A N 1
ATOM 1500 C CA . ILE A 1 191 ? 0.308 0.365 -16.475 1.00 90.12 191 ILE A CA 1
ATOM 1501 C C . ILE A 1 191 ? 1.066 0.143 -15.171 1.00 90.12 191 ILE A C 1
ATOM 1503 O O . ILE A 1 191 ? 2.205 -0.333 -15.191 1.00 90.12 191 ILE A O 1
ATOM 1507 N N . PHE A 1 192 ? 0.432 0.480 -14.049 1.00 93.19 192 PHE A N 1
ATOM 1508 C CA . PHE A 1 192 ? 0.965 0.212 -12.718 1.00 93.19 192 PHE A CA 1
ATOM 1509 C C . PHE A 1 192 ? 1.347 -1.267 -12.556 1.00 93.19 192 PHE A C 1
ATOM 1511 O O . PHE A 1 192 ? 0.649 -2.173 -13.013 1.00 93.19 192 PHE A O 1
ATOM 1518 N N . GLY A 1 193 ? 2.499 -1.488 -11.939 1.00 92.88 193 GLY A N 1
ATOM 1519 C CA . GLY A 1 193 ? 3.111 -2.781 -11.690 1.00 92.88 193 GLY A CA 1
ATOM 1520 C C . GLY A 1 193 ? 3.695 -3.493 -12.898 1.00 92.88 193 GLY A C 1
ATOM 1521 O O . GLY A 1 193 ? 4.329 -4.527 -12.721 1.00 92.88 193 GLY A O 1
ATOM 1522 N N . SER A 1 194 ? 3.573 -2.949 -14.114 1.00 92.62 194 SER A N 1
ATOM 1523 C CA . SER A 1 194 ? 4.247 -3.543 -15.272 1.00 92.62 194 SER A CA 1
ATOM 1524 C C . SER A 1 194 ? 5.763 -3.645 -15.059 1.00 92.62 194 SER A C 1
ATOM 1526 O O . SER A 1 194 ? 6.403 -2.719 -14.564 1.00 92.62 194 SER A O 1
ATOM 1528 N N . VAL A 1 195 ? 6.346 -4.787 -15.421 1.00 90.69 195 VAL A N 1
ATOM 1529 C CA . VAL A 1 195 ? 7.766 -5.096 -15.226 1.00 90.69 195 VAL A CA 1
ATOM 1530 C C . VAL A 1 195 ? 8.465 -5.097 -16.574 1.00 90.69 195 VAL A C 1
ATOM 1532 O O . VAL A 1 195 ? 8.063 -5.802 -17.498 1.00 90.69 195 VAL A O 1
ATOM 1535 N N . ARG A 1 196 ? 9.558 -4.343 -16.686 1.00 89.56 196 ARG A N 1
ATOM 1536 C CA . ARG A 1 196 ? 10.428 -4.394 -17.865 1.00 89.56 196 ARG A CA 1
ATOM 1537 C C . ARG A 1 196 ? 11.617 -5.302 -17.606 1.00 89.56 196 ARG A C 1
ATOM 1539 O O . ARG A 1 196 ? 12.347 -5.117 -16.636 1.00 89.56 196 ARG A O 1
ATOM 1546 N N . ILE A 1 197 ? 11.851 -6.243 -18.509 1.00 87.69 197 ILE A N 1
ATOM 1547 C CA . ILE A 1 197 ? 13.055 -7.066 -18.556 1.00 87.69 197 ILE A CA 1
ATOM 1548 C C . ILE A 1 197 ? 13.949 -6.487 -19.647 1.00 87.69 197 ILE A C 1
ATOM 1550 O O . ILE A 1 197 ? 13.656 -6.602 -20.834 1.00 87.69 197 ILE A O 1
ATOM 1554 N N . MET A 1 198 ? 15.040 -5.839 -19.243 1.00 85.06 198 MET A N 1
ATOM 1555 C CA . MET A 1 198 ? 15.981 -5.194 -20.159 1.00 85.06 198 MET A CA 1
ATOM 1556 C C . MET A 1 198 ? 17.240 -6.042 -20.282 1.00 85.06 198 MET A C 1
ATOM 1558 O O . MET A 1 198 ? 17.915 -6.288 -19.283 1.00 85.06 198 MET A O 1
ATOM 1562 N N . ASN A 1 199 ? 17.572 -6.479 -21.499 1.00 85.06 199 ASN A N 1
ATOM 1563 C CA . ASN A 1 199 ? 18.740 -7.331 -21.764 1.00 85.06 199 ASN A CA 1
ATOM 1564 C C . ASN A 1 199 ? 18.789 -8.573 -20.844 1.00 85.06 199 ASN A C 1
ATOM 1566 O O . ASN A 1 199 ? 19.835 -8.919 -20.297 1.00 85.06 199 ASN A O 1
ATOM 1570 N N . GLY A 1 200 ? 17.628 -9.205 -20.625 1.00 83.50 200 GLY A N 1
ATOM 1571 C CA . GLY A 1 200 ? 17.475 -10.391 -19.774 1.00 83.50 200 GLY A CA 1
ATOM 1572 C C . GLY A 1 200 ? 17.463 -10.121 -18.264 1.00 83.50 200 GLY A C 1
ATOM 1573 O O . GLY A 1 200 ? 17.331 -11.065 -17.492 1.00 83.50 200 GLY A O 1
ATOM 1574 N N . LYS A 1 201 ? 17.578 -8.861 -17.823 1.00 82.81 201 LYS A N 1
ATOM 1575 C CA . LYS A 1 201 ? 17.548 -8.489 -16.401 1.00 82.81 201 LYS A CA 1
ATOM 1576 C C . LYS A 1 201 ? 16.220 -7.813 -16.042 1.00 82.81 201 LYS A C 1
ATOM 1578 O O . LYS A 1 201 ? 15.894 -6.795 -16.663 1.00 82.81 201 LYS A O 1
ATOM 1583 N N . PRO A 1 202 ? 15.459 -8.326 -15.058 1.00 83.81 202 PRO A N 1
ATOM 1584 C CA . PRO A 1 202 ? 14.262 -7.647 -14.583 1.00 83.81 202 PRO A CA 1
ATOM 1585 C C . PRO A 1 202 ? 14.632 -6.302 -13.951 1.00 83.81 202 PRO A C 1
ATOM 1587 O O . PRO A 1 202 ? 15.662 -6.163 -13.288 1.00 83.81 202 PRO A O 1
ATOM 1590 N N . ARG A 1 203 ? 13.796 -5.295 -14.190 1.00 86.31 203 ARG A N 1
ATOM 1591 C CA . ARG A 1 203 ? 13.841 -3.992 -13.523 1.00 86.31 203 ARG A CA 1
ATOM 1592 C C . ARG A 1 203 ? 12.712 -3.891 -12.509 1.00 86.31 203 ARG A C 1
ATOM 1594 O O . ARG A 1 203 ? 11.812 -4.726 -12.494 1.00 86.31 203 ARG A O 1
ATOM 1601 N N . ASN A 1 204 ? 12.772 -2.852 -11.682 1.00 84.62 204 ASN A N 1
ATOM 1602 C CA . ASN A 1 204 ? 11.696 -2.560 -10.747 1.00 84.62 204 ASN A CA 1
ATOM 1603 C C . ASN A 1 204 ? 10.366 -2.394 -11.508 1.00 84.62 204 ASN A C 1
ATOM 1605 O O . ASN A 1 204 ? 10.373 -1.829 -12.610 1.00 84.62 204 ASN A O 1
ATOM 1609 N N . PRO A 1 205 ? 9.250 -2.882 -10.943 1.00 90.25 205 PRO A N 1
ATOM 1610 C CA . PRO A 1 205 ? 7.924 -2.643 -11.493 1.00 90.25 205 PRO A CA 1
ATOM 1611 C C . PRO A 1 205 ? 7.611 -1.145 -11.627 1.00 90.25 205 PRO A C 1
ATOM 1613 O O . PRO A 1 205 ? 8.190 -0.298 -10.946 1.00 90.25 205 PRO A O 1
ATOM 1616 N N . HIS A 1 206 ? 6.676 -0.812 -12.511 1.00 91.12 206 HIS A N 1
ATOM 1617 C CA . HIS A 1 206 ? 6.193 0.551 -12.701 1.00 91.12 206 HIS A CA 1
ATOM 1618 C C . HIS A 1 206 ? 5.360 1.010 -11.494 1.00 91.12 206 HIS A C 1
ATOM 1620 O O . HIS A 1 206 ? 4.237 0.548 -11.309 1.00 91.12 206 HIS A O 1
ATOM 1626 N N . ASN A 1 207 ? 5.886 1.926 -10.682 1.00 89.31 207 ASN A N 1
ATOM 1627 C CA . ASN A 1 207 ? 5.277 2.303 -9.399 1.00 89.31 207 ASN A CA 1
ATOM 1628 C C . ASN A 1 207 ? 4.141 3.346 -9.488 1.00 89.31 207 ASN A C 1
ATOM 1630 O O . ASN A 1 207 ? 3.606 3.728 -8.450 1.00 89.31 207 ASN A O 1
ATOM 1634 N N . GLY A 1 208 ? 3.758 3.805 -10.686 1.00 86.94 208 GLY A N 1
ATOM 1635 C CA . GLY A 1 208 ? 2.699 4.805 -10.886 1.00 86.94 208 GLY A CA 1
ATOM 1636 C C . GLY A 1 208 ? 2.708 5.383 -12.284 1.00 86.94 208 GLY A C 1
ATOM 1637 O O . GLY A 1 208 ? 3.820 5.675 -12.767 1.00 86.94 208 GLY A O 1
#

Sequence (208 aa):
MMTALKQTPVKISRLDRMLITAVVLLSSVFPVELFSNTPPAPMGFDGQYSGKQGQVLLIKVKGEEQATEVKGRFLSRTIPFFREFRPGEPAGHIGLLGIDMQDEPGAYELAVEVKQGEQAKQLSFNVLVAKEKFSVEHLTLPKEKVDLDEKATARWKAEQEQVREALAENSRLKLWHSDFLEPVIGKRTGIFGSVRIMNGKPRNPHNG

Radius of gyration: 28.78 Å; chains: 1; bounding box: 55×93×60 Å

Foldseek 3Di:
DDDDDDDDDDDQDPVNVVVVVVVVVVVVVDPPPPDPVPDDDPAFPQEEAEDEAFDKDKDWDFDQPQFPAKWKDWPNDIWGWAWDDDPPDGTTIITIDHRHLPRDFDKTKIWMWTHRPVDIDIGIYIYGYDYDDAAEAEEEDDPVPDDDDPVRVVVVVVVVVVVVVVVVDDDNDDPDDDDDDDPDDDDDPDDFQYWYQYPNRIDGGRHD